Protein AF-A0A0W8DI77-F1 (afdb_monomer_lite)

Structure (mmCIF, N/CA/C/O backbone):
data_AF-A0A0W8DI77-F1
#
_entry.id   AF-A0A0W8DI77-F1
#
loop_
_atom_site.group_PDB
_atom_site.id
_atom_site.type_symbol
_atom_site.label_atom_id
_atom_site.label_alt_id
_atom_site.label_comp_id
_atom_site.label_asym_id
_atom_site.label_entity_id
_atom_site.label_seq_id
_atom_site.pdbx_PDB_ins_code
_atom_site.Cartn_x
_atom_site.Cartn_y
_atom_site.Cartn_z
_atom_site.occupancy
_atom_site.B_iso_or_equiv
_atom_site.auth_seq_id
_atom_site.auth_comp_id
_atom_site.auth_asym_id
_atom_site.auth_atom_id
_atom_site.pdbx_PDB_model_num
ATOM 1 N N . MET A 1 1 ? -0.803 5.283 -0.355 1.00 74.50 1 MET A N 1
ATOM 2 C CA . MET A 1 1 ? 0.176 6.142 0.362 1.00 74.50 1 MET A CA 1
ATOM 3 C C . MET A 1 1 ? 1.601 5.719 0.030 1.00 74.50 1 MET A C 1
ATOM 5 O O . MET A 1 1 ? 1.825 4.527 -0.161 1.00 74.50 1 MET A O 1
ATOM 9 N N . ALA A 1 2 ? 2.549 6.662 -0.019 1.00 82.75 2 ALA A N 1
ATOM 10 C CA . ALA A 1 2 ? 3.962 6.338 -0.220 1.00 82.75 2 ALA A CA 1
ATOM 11 C C . ALA A 1 2 ? 4.551 5.643 1.030 1.00 82.75 2 ALA A C 1
ATOM 13 O O . ALA A 1 2 ? 4.334 6.134 2.142 1.00 82.75 2 ALA A O 1
ATOM 14 N N . PRO A 1 3 ? 5.267 4.517 0.870 1.00 83.56 3 PRO A N 1
ATOM 15 C CA . PRO A 1 3 ? 6.035 3.879 1.941 1.00 83.56 3 PRO A CA 1
ATOM 16 C C . PRO A 1 3 ? 7.170 4.776 2.461 1.00 83.56 3 PRO A C 1
ATOM 18 O O . PRO A 1 3 ? 7.638 5.663 1.742 1.00 83.56 3 PRO A O 1
ATOM 21 N N . TYR A 1 4 ? 7.639 4.549 3.693 1.00 79.94 4 TYR A N 1
ATOM 22 C CA . TYR A 1 4 ? 8.765 5.315 4.236 1.00 79.94 4 TYR A CA 1
ATOM 23 C C . TYR A 1 4 ? 10.052 5.070 3.435 1.00 79.94 4 TYR A C 1
ATOM 25 O O . TYR A 1 4 ? 10.299 3.976 2.920 1.00 79.94 4 TYR A O 1
ATOM 33 N N . GLY A 1 5 ? 10.857 6.124 3.301 1.00 82.00 5 GLY A N 1
ATOM 34 C CA . GLY A 1 5 ? 12.127 6.078 2.577 1.00 82.00 5 GLY A CA 1
ATOM 35 C C . GLY A 1 5 ? 12.003 6.039 1.049 1.00 82.00 5 GLY A C 1
ATOM 36 O O . GLY A 1 5 ? 13.026 5.984 0.367 1.00 82.00 5 GLY A O 1
ATOM 37 N N . LEU A 1 6 ? 10.786 6.097 0.487 1.00 85.31 6 LEU A N 1
ATOM 38 C CA . LEU A 1 6 ? 10.569 6.186 -0.958 1.00 85.31 6 LEU A CA 1
ATOM 39 C C . LEU A 1 6 ? 10.217 7.591 -1.439 1.00 85.31 6 LEU A C 1
ATOM 41 O O . LEU A 1 6 ? 9.540 8.371 -0.772 1.00 85.31 6 LEU A O 1
ATOM 45 N N . ASN A 1 7 ? 10.634 7.879 -2.672 1.00 89.06 7 ASN A N 1
ATOM 46 C CA . ASN A 1 7 ? 10.165 9.042 -3.406 1.00 89.06 7 ASN A CA 1
ATOM 47 C C . ASN A 1 7 ? 8.679 8.850 -3.750 1.00 89.06 7 ASN A C 1
ATOM 49 O O . ASN A 1 7 ? 8.326 7.968 -4.532 1.00 89.06 7 ASN A O 1
ATOM 53 N N . SER A 1 8 ? 7.814 9.705 -3.200 1.00 90.12 8 SER A N 1
ATOM 54 C CA . SER A 1 8 ? 6.363 9.662 -3.423 1.00 90.12 8 SER A CA 1
ATOM 55 C C . SER A 1 8 ? 5.948 9.880 -4.880 1.00 90.12 8 SER A C 1
ATOM 57 O O . SER A 1 8 ? 4.816 9.573 -5.237 1.00 90.12 8 SER A O 1
ATOM 59 N N . SER A 1 9 ? 6.856 10.374 -5.727 1.00 92.94 9 SER A N 1
ATOM 60 C CA . SER A 1 9 ? 6.641 10.535 -7.166 1.00 92.94 9 SER A CA 1
ATOM 61 C C . SER A 1 9 ? 6.981 9.285 -7.979 1.00 92.94 9 SER A C 1
ATOM 63 O O . SER A 1 9 ? 6.874 9.348 -9.195 1.00 92.94 9 SER A O 1
ATOM 65 N N . LEU A 1 10 ? 7.425 8.180 -7.371 1.00 95.44 10 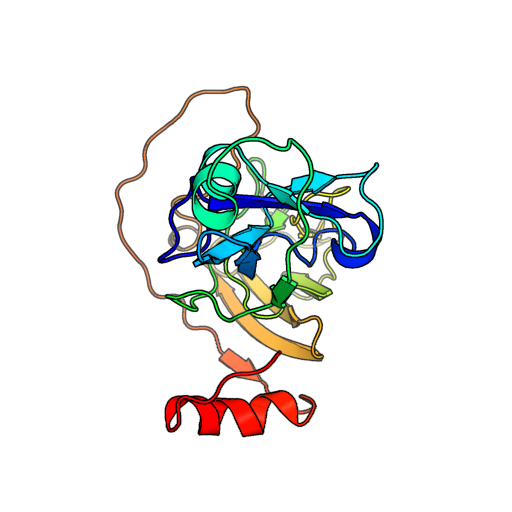LEU A N 1
ATOM 66 C CA . LEU A 1 10 ? 7.760 6.942 -8.084 1.00 95.44 10 LEU A CA 1
ATOM 67 C C . LEU A 1 10 ? 6.758 5.845 -7.727 1.00 95.44 10 LEU A C 1
ATOM 69 O O . LEU A 1 10 ? 6.933 5.126 -6.741 1.00 95.44 10 LEU A O 1
ATOM 73 N N . PHE A 1 11 ? 5.705 5.720 -8.530 1.00 96.25 11 PHE A N 1
ATOM 74 C CA . PHE A 1 11 ? 4.630 4.771 -8.265 1.00 96.25 11 PHE A CA 1
ATOM 75 C C . PHE A 1 11 ? 4.043 4.165 -9.535 1.00 96.25 11 PHE A C 1
ATOM 77 O O . PHE A 1 11 ? 4.201 4.700 -10.634 1.00 96.25 11 PHE A O 1
ATOM 84 N N . VAL A 1 12 ? 3.345 3.046 -9.351 1.00 97.38 12 VAL A N 1
ATOM 85 C CA . VAL A 1 12 ? 2.630 2.336 -10.413 1.00 97.38 12 VAL A CA 1
ATOM 86 C C . VAL A 1 12 ? 1.162 2.132 -10.063 1.00 97.38 12 VAL A C 1
ATOM 88 O O . VAL A 1 12 ? 0.817 2.003 -8.880 1.00 97.38 12 VAL A O 1
ATOM 91 N N . ALA A 1 13 ? 0.325 2.014 -11.091 1.00 97.00 13 ALA A N 1
ATOM 92 C CA . ALA A 1 13 ? -0.916 1.263 -11.004 1.00 97.00 13 ALA A CA 1
ATOM 93 C C . ALA A 1 13 ? -0.660 -0.196 -11.424 1.00 97.00 13 ALA A C 1
ATOM 95 O O . ALA A 1 13 ? 0.059 -0.467 -12.390 1.00 97.00 13 ALA A O 1
ATOM 96 N N . MET A 1 14 ? -1.201 -1.148 -10.668 1.00 96.38 14 MET A N 1
ATOM 97 C CA . MET A 1 14 ? -0.994 -2.585 -10.884 1.00 96.38 14 MET A CA 1
ATOM 98 C C . MET A 1 14 ? -2.251 -3.228 -11.462 1.00 96.38 14 MET A C 1
ATOM 100 O O . MET A 1 14 ? -3.356 -2.815 -11.127 1.00 96.38 14 MET A O 1
ATOM 104 N N . ASN A 1 15 ? -2.095 -4.246 -12.308 1.00 95.44 15 ASN A N 1
ATOM 105 C CA . ASN A 1 15 ? -3.231 -5.008 -12.830 1.00 95.44 15 ASN A CA 1
ATOM 106 C C . ASN A 1 15 ? -4.066 -5.667 -11.722 1.00 95.44 15 ASN A C 1
ATOM 108 O O . ASN A 1 15 ? -3.554 -5.991 -10.649 1.00 95.44 15 ASN A O 1
ATOM 112 N N . TYR A 1 16 ? -5.341 -5.912 -12.024 1.00 92.69 16 TYR A N 1
ATOM 113 C CA . TYR A 1 16 ? -6.329 -6.450 -11.087 1.00 92.69 16 TYR A CA 1
ATOM 114 C C . TYR A 1 16 ? -5.886 -7.740 -10.380 1.00 92.69 16 TYR A C 1
ATOM 116 O O . TYR A 1 16 ? -5.932 -7.807 -9.151 1.00 92.69 16 TYR A O 1
ATOM 124 N N . ASP A 1 17 ? -5.382 -8.724 -11.129 1.00 91.94 17 ASP A N 1
ATOM 125 C CA . ASP A 1 17 ? -5.006 -10.035 -10.584 1.00 91.94 17 ASP A CA 1
ATOM 126 C C . ASP A 1 17 ? -3.864 -9.937 -9.563 1.00 91.94 17 ASP A C 1
ATOM 128 O O . ASP A 1 17 ? -3.865 -10.624 -8.542 1.00 91.94 17 ASP A O 1
ATOM 132 N N . GLN A 1 18 ? -2.876 -9.074 -9.823 1.00 93.06 18 GLN A N 1
ATOM 133 C CA . GLN A 1 18 ? -1.708 -8.900 -8.954 1.00 93.06 18 GLN A CA 1
ATOM 134 C C . GLN A 1 18 ? -1.914 -7.813 -7.889 1.00 93.06 18 GLN A C 1
ATOM 136 O O . GLN A 1 18 ? -1.158 -7.757 -6.914 1.00 93.06 18 GLN A O 1
ATOM 141 N N . TYR A 1 19 ? -2.949 -6.980 -8.028 1.00 91.12 19 TYR A N 1
ATOM 142 C CA . TYR A 1 19 ? -3.351 -6.008 -7.014 1.00 91.12 19 TYR A CA 1
ATOM 143 C C . TYR A 1 19 ? -3.919 -6.688 -5.751 1.00 91.12 19 TYR A C 1
ATOM 145 O O . TYR A 1 19 ? -3.842 -6.107 -4.665 1.00 91.12 19 TYR A O 1
ATOM 153 N N . TYR A 1 20 ? -4.398 -7.936 -5.878 1.00 86.12 20 TYR A N 1
ATOM 154 C CA . TYR A 1 20 ? -4.871 -8.802 -4.787 1.00 86.12 20 TYR A CA 1
ATOM 155 C C . TYR A 1 20 ? -5.863 -8.099 -3.855 1.00 86.12 20 TYR A C 1
ATOM 157 O O . TYR A 1 20 ? -5.609 -7.990 -2.659 1.00 86.12 20 TYR A O 1
ATOM 165 N N . GLU A 1 21 ? -6.965 -7.576 -4.401 1.00 82.19 21 GLU A N 1
ATOM 166 C CA . GLU A 1 21 ? -8.001 -6.894 -3.604 1.00 82.19 21 GLU A CA 1
ATOM 167 C C . GLU A 1 21 ? -7.414 -5.809 -2.680 1.00 82.19 21 GLU A C 1
ATOM 169 O O . GLU A 1 21 ? -7.739 -5.740 -1.500 1.00 82.19 21 GLU A O 1
ATOM 174 N N . SER A 1 22 ? -6.507 -4.976 -3.212 1.00 84.94 22 SER A N 1
ATOM 175 C CA . SER A 1 22 ? -5.747 -3.925 -2.505 1.00 84.94 22 SER A CA 1
ATOM 176 C C . SER A 1 22 ? -4.611 -4.390 -1.599 1.00 84.94 22 SER A C 1
ATOM 178 O O . SER A 1 22 ? -3.844 -3.563 -1.103 1.00 84.94 22 SER A O 1
ATOM 180 N N . SER A 1 23 ? -4.416 -5.693 -1.417 1.00 87.38 23 SER A N 1
ATOM 181 C CA . SER A 1 23 ? -3.329 -6.213 -0.589 1.00 87.38 23 SER A CA 1
ATOM 182 C C . SER A 1 23 ? -1.941 -5.815 -1.107 1.00 87.38 23 SER A C 1
ATOM 184 O O . SER A 1 23 ? -0.976 -5.731 -0.339 1.00 87.38 23 SER A O 1
ATOM 186 N N . SER A 1 24 ? -1.828 -5.524 -2.407 1.00 90.56 24 SER A N 1
ATOM 187 C CA . SER A 1 24 ? -0.591 -5.016 -2.994 1.00 90.56 24 SER A CA 1
ATOM 188 C C . SER A 1 24 ? -0.364 -3.518 -2.798 1.00 90.56 24 SER A C 1
ATOM 190 O O . SER A 1 24 ? 0.762 -3.064 -3.008 1.00 90.56 24 SER A O 1
ATOM 192 N N . CYS A 1 25 ? -1.372 -2.743 -2.383 1.00 89.75 25 CYS A N 1
ATOM 193 C CA . CYS A 1 25 ? -1.216 -1.306 -2.179 1.00 89.75 25 CYS A CA 1
ATOM 194 C C . CYS A 1 25 ? -0.107 -1.000 -1.170 1.00 89.75 25 CYS A C 1
ATOM 196 O O . CYS A 1 25 ? 0.041 -1.660 -0.144 1.00 89.75 25 CYS A O 1
ATOM 198 N N . SER A 1 26 ? 0.677 0.036 -1.466 1.00 89.12 26 SER A N 1
ATOM 199 C CA . SER A 1 26 ? 1.824 0.465 -0.663 1.00 89.12 26 SER A CA 1
ATOM 200 C C . SER A 1 26 ? 2.934 -0.584 -0.499 1.00 89.12 26 SER A C 1
ATOM 202 O O . SER A 1 26 ? 3.853 -0.355 0.285 1.00 89.12 26 SER A O 1
ATOM 204 N N . ARG A 1 27 ? 2.920 -1.691 -1.253 1.00 89.94 27 ARG A N 1
ATOM 205 C CA . ARG A 1 27 ? 4.083 -2.582 -1.351 1.00 89.94 27 ARG A CA 1
ATOM 206 C C . ARG A 1 27 ? 5.102 -2.015 -2.326 1.00 89.94 27 ARG A C 1
ATOM 208 O O . ARG A 1 27 ? 4.740 -1.422 -3.346 1.00 89.94 27 ARG A O 1
ATOM 215 N N . CYS A 1 28 ? 6.374 -2.239 -2.020 1.00 91.38 28 CYS A N 1
ATOM 216 C CA . CYS A 1 28 ? 7.475 -1.789 -2.854 1.00 91.38 28 CYS A CA 1
ATOM 217 C C . CYS A 1 28 ? 7.813 -2.802 -3.953 1.00 91.38 28 CYS A C 1
ATOM 219 O O . CYS A 1 28 ? 7.738 -4.019 -3.768 1.00 91.38 28 CYS A O 1
ATOM 221 N N . LEU A 1 29 ? 8.206 -2.274 -5.107 1.00 94.50 29 LEU A N 1
ATOM 222 C CA . LEU A 1 29 ? 8.632 -3.011 -6.289 1.00 94.50 29 LEU A CA 1
ATOM 223 C C . LEU A 1 29 ? 10.049 -2.585 -6.652 1.00 94.50 29 LEU A C 1
ATOM 225 O O . LEU A 1 29 ? 10.346 -1.393 -6.658 1.00 94.50 29 LEU A O 1
ATOM 229 N N . SER A 1 30 ? 10.905 -3.545 -6.986 1.00 95.38 30 SER A N 1
ATOM 230 C CA . SER A 1 30 ? 12.118 -3.277 -7.754 1.00 95.38 30 SER A CA 1
ATOM 231 C C . SER A 1 30 ? 11.748 -3.430 -9.220 1.00 95.38 30 SER A C 1
ATOM 233 O O . SER A 1 30 ? 11.277 -4.498 -9.607 1.00 95.38 30 SER A O 1
ATOM 235 N N . ILE A 1 31 ? 11.900 -2.366 -10.004 1.00 97.88 31 ILE A N 1
ATOM 236 C CA . ILE A 1 31 ? 11.520 -2.330 -11.419 1.00 97.88 31 ILE A CA 1
ATOM 237 C C . ILE A 1 31 ? 12.764 -2.016 -12.236 1.00 97.88 31 ILE A C 1
ATOM 239 O O . ILE A 1 31 ? 13.434 -1.011 -11.988 1.00 97.88 31 ILE A O 1
ATOM 243 N N . THR A 1 32 ? 13.048 -2.862 -13.218 1.00 97.56 32 THR A N 1
ATOM 244 C CA . THR A 1 32 ? 14.173 -2.740 -14.138 1.00 97.56 32 THR A CA 1
ATOM 245 C C . THR A 1 32 ? 13.658 -2.552 -15.559 1.00 97.56 32 THR A C 1
ATOM 247 O O . THR A 1 32 ? 12.884 -3.364 -16.064 1.00 97.56 32 THR A O 1
ATOM 250 N N . GLY A 1 33 ? 14.135 -1.497 -16.207 1.00 95.19 33 GLY A N 1
ATOM 251 C CA . GLY A 1 33 ? 13.950 -1.222 -17.627 1.00 95.19 33 GLY A CA 1
ATOM 252 C C . GLY A 1 33 ? 15.272 -0.803 -18.260 1.00 95.19 33 GLY A C 1
ATOM 253 O O . GLY A 1 33 ? 16.336 -0.927 -17.648 1.00 95.19 33 GLY A O 1
ATOM 254 N N . GLU A 1 34 ? 15.208 -0.299 -19.487 1.00 93.88 34 GLU A N 1
ATOM 255 C CA . GLU A 1 34 ? 16.390 0.023 -20.294 1.00 93.88 34 GLU A CA 1
ATOM 256 C C . GLU A 1 34 ? 17.323 1.059 -19.641 1.00 93.88 34 GLU A C 1
ATOM 258 O O . GLU A 1 34 ? 18.545 0.923 -19.708 1.00 93.88 34 GLU A O 1
ATOM 263 N N . SER A 1 35 ? 16.764 2.061 -18.956 1.00 94.81 35 SER A N 1
ATOM 264 C CA . SER A 1 35 ? 17.542 3.133 -18.316 1.00 94.81 35 SER A CA 1
ATOM 265 C C . SER A 1 35 ? 18.059 2.780 -16.919 1.00 94.81 35 SER A C 1
ATOM 267 O O . SER A 1 35 ? 18.881 3.512 -16.364 1.00 94.81 35 SER A O 1
ATOM 269 N N . GLY A 1 36 ? 17.622 1.659 -16.337 1.00 93.56 36 GLY A N 1
ATOM 270 C CA . GLY A 1 36 ? 18.129 1.193 -15.052 1.00 93.56 36 GLY A CA 1
ATOM 271 C C . GLY A 1 36 ? 17.092 0.515 -14.168 1.00 93.56 36 GLY A C 1
ATOM 272 O O . GLY A 1 36 ? 16.027 0.091 -14.607 1.00 93.56 36 GLY A O 1
ATOM 273 N N . THR A 1 37 ? 17.446 0.381 -12.889 1.00 96.38 37 THR A N 1
ATOM 274 C CA . THR A 1 37 ? 16.604 -0.233 -11.854 1.00 96.38 37 THR A CA 1
ATOM 275 C C . THR A 1 37 ? 16.270 0.785 -10.780 1.00 96.38 37 THR A C 1
ATOM 277 O O . THR A 1 37 ? 17.172 1.447 -10.264 1.00 96.38 37 THR A O 1
ATOM 280 N N . VAL A 1 38 ? 14.996 0.883 -10.410 1.00 96.31 38 VAL A N 1
ATOM 281 C CA . VAL A 1 38 ? 14.539 1.774 -9.343 1.00 96.31 38 VAL A CA 1
ATOM 282 C C . VAL A 1 38 ? 13.539 1.071 -8.436 1.00 96.31 38 VAL A C 1
ATOM 284 O O . VAL A 1 38 ? 12.830 0.155 -8.854 1.00 96.31 38 VAL A O 1
ATOM 287 N N . THR A 1 39 ? 13.472 1.512 -7.183 1.00 94.94 39 THR A N 1
ATOM 288 C CA . THR A 1 39 ? 12.413 1.095 -6.266 1.00 94.94 39 THR A CA 1
ATOM 289 C C . THR A 1 39 ? 11.238 2.062 -6.362 1.00 94.94 39 THR A C 1
ATOM 291 O O . THR A 1 39 ? 11.413 3.273 -6.234 1.00 94.94 39 THR A O 1
ATOM 294 N N . ALA A 1 40 ? 10.047 1.515 -6.578 1.00 96.00 40 ALA A N 1
ATOM 295 C CA . ALA A 1 40 ? 8.775 2.229 -6.623 1.00 96.00 40 ALA A CA 1
ATOM 296 C C . ALA A 1 40 ? 7.759 1.533 -5.708 1.00 96.00 40 ALA A C 1
ATOM 298 O O . ALA A 1 40 ? 8.087 0.539 -5.057 1.00 96.00 40 ALA A O 1
ATOM 299 N N . PHE A 1 41 ? 6.524 2.025 -5.654 1.00 94.50 41 PHE A N 1
ATOM 300 C CA . PHE A 1 41 ? 5.449 1.379 -4.900 1.00 94.50 41 PHE A CA 1
ATOM 301 C C . PHE A 1 41 ? 4.138 1.316 -5.683 1.00 94.50 41 PHE A C 1
ATOM 303 O O . PHE A 1 41 ? 3.899 2.105 -6.597 1.00 94.50 41 PHE A O 1
ATOM 310 N N . VAL A 1 42 ? 3.274 0.377 -5.302 1.00 94.44 42 VAL A N 1
ATOM 311 C CA . VAL A 1 42 ? 1.918 0.268 -5.852 1.00 94.44 42 VAL A CA 1
ATOM 312 C C . VAL A 1 42 ? 1.032 1.327 -5.205 1.00 94.44 42 VAL A C 1
ATOM 314 O O . VAL A 1 42 ? 0.806 1.300 -3.990 1.00 94.44 42 VAL A O 1
ATOM 317 N N . ALA A 1 43 ? 0.534 2.266 -6.001 1.00 92.62 43 ALA A N 1
ATOM 318 C CA . ALA A 1 43 ? -0.351 3.326 -5.529 1.00 92.62 43 ALA A CA 1
ATOM 319 C C . ALA A 1 43 ? -1.807 3.115 -5.946 1.00 92.62 43 ALA A C 1
ATOM 321 O O . ALA A 1 43 ? -2.685 3.594 -5.234 1.00 92.62 43 ALA A O 1
ATOM 322 N N . ASP A 1 44 ? -2.041 2.413 -7.055 1.00 93.25 44 ASP A N 1
ATOM 323 C CA . ASP A 1 44 ? -3.355 2.349 -7.691 1.00 93.25 44 ASP A CA 1
ATOM 324 C C . ASP A 1 44 ? -3.595 1.010 -8.414 1.00 93.25 44 ASP A C 1
ATOM 326 O O . ASP A 1 44 ? -2.702 0.157 -8.512 1.00 93.25 44 ASP A O 1
ATOM 330 N N . LEU A 1 45 ? -4.814 0.840 -8.912 1.00 94.44 45 LEU A N 1
ATOM 331 C CA . LEU A 1 45 ? -5.302 -0.298 -9.674 1.00 94.44 45 LEU A CA 1
ATOM 332 C C . LEU A 1 45 ? -5.520 0.100 -11.140 1.00 94.44 45 LEU A C 1
ATOM 334 O O . LEU A 1 45 ? -6.273 1.018 -11.442 1.00 94.44 45 LEU A O 1
ATOM 338 N N . CYS A 1 46 ? -4.908 -0.646 -12.054 1.00 96.00 46 CYS A N 1
ATOM 339 C CA . CYS A 1 46 ? -5.138 -0.557 -13.493 1.00 96.00 46 CYS A CA 1
ATOM 340 C C . CYS A 1 46 ? -6.023 -1.732 -13.935 1.00 96.00 46 CYS A C 1
ATOM 342 O O . CYS A 1 46 ? -5.555 -2.868 -14.020 1.00 96.00 46 CYS A O 1
ATOM 344 N N . TYR A 1 47 ? -7.308 -1.491 -14.198 1.00 93.62 47 TYR A N 1
ATOM 345 C CA . TYR A 1 47 ? -8.262 -2.561 -14.530 1.00 93.62 47 TYR A CA 1
ATOM 346 C C . TYR A 1 47 ? -8.007 -3.189 -15.905 1.00 93.62 47 TYR A C 1
ATOM 348 O O . TYR A 1 47 ? -8.265 -4.371 -16.114 1.00 93.62 47 TYR A O 1
ATOM 356 N N . GLU A 1 48 ? -7.516 -2.395 -16.847 1.00 94.69 48 GLU A N 1
ATOM 357 C CA . GLU A 1 48 ? -7.258 -2.772 -18.233 1.00 94.69 48 GLU A CA 1
ATOM 358 C C . GLU A 1 48 ? -5.868 -3.385 -18.452 1.00 94.69 48 GLU A C 1
ATOM 360 O O . GLU A 1 48 ? -5.597 -3.937 -19.522 1.00 94.69 48 GLU A O 1
ATOM 365 N N . CYS A 1 49 ? -4.979 -3.296 -17.459 1.00 96.06 49 CYS A N 1
ATOM 366 C CA . CYS A 1 49 ? -3.637 -3.852 -17.547 1.00 96.06 49 CYS A CA 1
ATOM 367 C C . CYS A 1 49 ? -3.683 -5.384 -17.515 1.00 96.06 49 CYS A C 1
ATOM 369 O O . CYS A 1 49 ? -4.277 -5.989 -16.625 1.00 96.06 49 CYS A O 1
ATOM 371 N N . GLY A 1 50 ? -2.994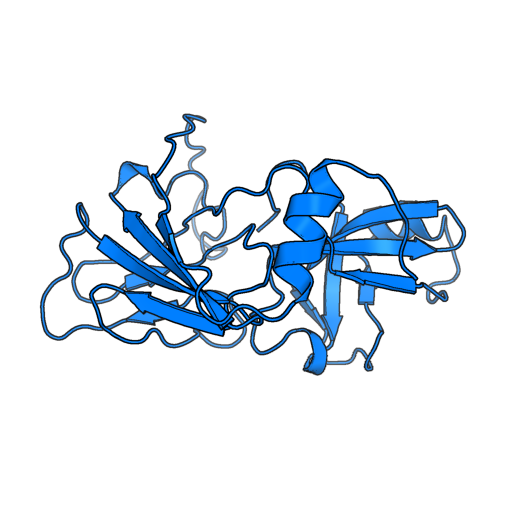 -6.021 -18.464 1.00 96.38 50 GLY A N 1
ATOM 372 C CA . GLY A 1 50 ? -2.770 -7.465 -18.441 1.00 96.38 50 GLY A CA 1
ATOM 373 C C . GLY A 1 50 ? -1.839 -7.901 -17.304 1.00 96.38 50 GLY A C 1
ATOM 374 O O . GLY A 1 50 ? -1.098 -7.094 -16.738 1.00 96.38 50 GLY A O 1
ATOM 375 N N . TYR A 1 51 ? -1.848 -9.197 -16.993 1.00 96.06 51 TYR A N 1
ATOM 376 C CA . TYR A 1 51 ? -0.944 -9.787 -16.005 1.00 96.06 51 TYR A CA 1
ATOM 377 C C . TYR A 1 51 ? 0.523 -9.463 -16.328 1.00 96.06 51 TYR A C 1
ATOM 379 O O . TYR A 1 51 ? 0.967 -9.640 -17.462 1.00 96.06 51 TYR A O 1
ATOM 387 N N . GLY A 1 52 ? 1.281 -9.005 -15.331 1.00 95.56 52 GLY A N 1
ATOM 388 C CA . GLY A 1 52 ? 2.674 -8.576 -15.479 1.00 95.56 52 GLY A CA 1
ATOM 389 C C . GLY A 1 52 ? 2.852 -7.125 -15.937 1.00 95.56 52 GLY A C 1
ATOM 390 O O . GLY A 1 52 ? 3.932 -6.571 -15.729 1.00 95.56 52 GLY A O 1
ATOM 391 N N . ASN A 1 53 ? 1.813 -6.477 -16.475 1.00 96.62 53 ASN A N 1
ATOM 392 C CA . ASN A 1 53 ? 1.884 -5.074 -16.874 1.00 96.62 53 ASN A CA 1
ATOM 393 C C . ASN A 1 53 ? 1.700 -4.158 -15.658 1.00 96.62 53 ASN A C 1
ATOM 395 O O . ASN A 1 53 ? 0.855 -4.409 -14.789 1.00 96.62 53 ASN A O 1
ATOM 399 N N . LEU A 1 54 ? 2.481 -3.079 -15.638 1.00 97.56 54 LEU A N 1
ATOM 400 C CA . LEU A 1 54 ? 2.390 -1.977 -14.688 1.00 97.56 54 LEU A CA 1
ATOM 401 C C . LEU A 1 54 ? 2.158 -0.689 -15.478 1.00 97.56 54 LEU A C 1
ATOM 403 O O . LEU A 1 54 ? 2.837 -0.465 -16.480 1.00 97.56 54 LEU A O 1
ATOM 407 N N . ASP A 1 55 ? 1.244 0.158 -15.014 1.00 97.31 55 ASP A N 1
ATOM 408 C CA . ASP A 1 55 ? 1.126 1.525 -15.521 1.00 97.31 55 ASP A CA 1
ATOM 409 C C . ASP A 1 55 ? 2.003 2.439 -14.661 1.00 97.31 55 ASP A C 1
ATOM 411 O O . ASP A 1 55 ? 1.753 2.643 -13.470 1.00 97.31 55 ASP A O 1
ATOM 415 N N . LEU A 1 56 ? 3.110 2.903 -15.235 1.00 96.69 56 LEU A N 1
ATOM 416 C CA . LEU A 1 56 ? 4.113 3.696 -14.534 1.00 96.69 56 LEU A CA 1
ATOM 417 C C . LEU A 1 56 ? 3.707 5.161 -14.611 1.00 96.69 56 LEU A C 1
ATOM 419 O O . LEU A 1 56 ? 3.492 5.700 -15.697 1.00 96.69 56 LEU A O 1
ATOM 423 N N . ASN A 1 57 ? 3.721 5.857 -13.476 1.00 95.88 57 ASN A N 1
ATOM 424 C CA . ASN A 1 57 ? 3.561 7.301 -13.522 1.00 95.88 57 ASN A CA 1
ATOM 425 C C . ASN A 1 57 ? 4.719 7.949 -14.315 1.00 95.88 57 ASN A C 1
ATOM 427 O O . ASN A 1 57 ? 5.813 7.393 -14.433 1.00 95.88 57 ASN A O 1
ATOM 431 N N . THR A 1 58 ? 4.511 9.160 -14.838 1.00 94.69 58 THR A N 1
ATOM 432 C CA . THR A 1 58 ? 5.464 9.801 -15.763 1.00 94.69 58 THR A CA 1
ATOM 433 C C . THR A 1 58 ? 6.893 9.890 -15.217 1.00 94.69 58 THR A C 1
ATOM 435 O O . THR A 1 58 ? 7.846 9.635 -15.949 1.00 94.69 58 THR A O 1
ATOM 438 N N . ALA A 1 59 ? 7.073 10.217 -13.934 1.00 95.19 59 ALA A N 1
ATOM 439 C CA . ALA A 1 59 ? 8.407 10.319 -13.344 1.00 95.19 59 ALA A CA 1
ATOM 440 C C . ALA A 1 59 ? 9.124 8.957 -13.294 1.00 95.19 59 ALA A C 1
ATOM 442 O O . ALA A 1 59 ? 10.307 8.867 -13.636 1.00 95.19 59 ALA A O 1
ATOM 443 N N . LEU A 1 60 ? 8.408 7.892 -12.922 1.00 96.19 60 LEU A N 1
ATOM 444 C CA . LEU A 1 60 ? 8.938 6.533 -12.928 1.00 96.19 60 LEU A CA 1
ATOM 445 C C . LEU A 1 60 ? 9.247 6.050 -14.348 1.00 96.19 60 LEU A C 1
ATOM 447 O O . LEU A 1 60 ? 10.318 5.488 -14.568 1.00 96.19 60 LEU A O 1
ATOM 451 N N . TRP A 1 61 ? 8.369 6.342 -15.311 1.00 95.81 61 TRP A N 1
ATOM 452 C CA . TRP A 1 61 ? 8.586 6.033 -16.724 1.00 95.81 61 TRP A CA 1
ATOM 453 C C . TRP A 1 61 ? 9.917 6.597 -17.233 1.00 95.81 61 TRP A C 1
ATOM 455 O O . TRP A 1 61 ? 10.768 5.854 -17.716 1.00 95.81 61 TRP A O 1
ATOM 465 N N . TYR A 1 62 ? 10.150 7.901 -17.061 1.00 94.62 62 TYR A N 1
ATOM 466 C CA . TYR A 1 62 ? 11.409 8.522 -17.486 1.00 94.62 62 TYR A CA 1
ATOM 467 C C . TYR A 1 62 ? 12.627 7.981 -16.735 1.00 94.62 62 TYR A C 1
ATOM 469 O O . TYR A 1 62 ? 13.707 7.915 -17.309 1.00 94.62 62 TYR A O 1
ATOM 477 N N . THR A 1 63 ? 12.464 7.578 -15.476 1.00 94.50 63 THR A N 1
ATOM 478 C CA . THR A 1 63 ? 13.567 7.024 -14.681 1.00 94.50 63 THR A CA 1
ATOM 479 C C . THR A 1 63 ? 13.978 5.628 -15.157 1.00 94.50 63 THR A C 1
ATOM 481 O O . THR A 1 63 ? 15.164 5.307 -15.172 1.00 94.50 63 THR A O 1
ATOM 484 N N . VAL A 1 64 ? 13.009 4.789 -15.529 1.00 94.88 64 VAL A N 1
ATOM 485 C CA . VAL A 1 64 ? 13.230 3.363 -15.824 1.00 94.88 64 VAL A CA 1
ATOM 486 C C . VAL A 1 64 ? 13.381 3.093 -17.320 1.00 94.88 64 VAL A C 1
ATOM 488 O O . VAL A 1 64 ? 14.153 2.218 -17.709 1.00 94.88 64 VAL A O 1
ATOM 491 N N . VAL A 1 65 ? 12.685 3.853 -18.165 1.00 93.94 65 VAL A N 1
ATOM 492 C CA . VAL A 1 65 ? 12.685 3.677 -19.624 1.00 93.94 65 VAL A CA 1
ATOM 493 C C . VAL A 1 65 ? 13.515 4.752 -20.321 1.00 93.94 65 VAL A C 1
ATOM 495 O O . VAL A 1 65 ? 14.288 4.424 -21.211 1.00 93.94 65 VAL A O 1
ATOM 498 N N . GLY A 1 66 ? 13.441 6.013 -19.882 1.00 89.50 66 GLY A N 1
ATOM 499 C CA . GLY A 1 66 ? 14.275 7.099 -20.425 1.00 89.50 66 GLY A CA 1
ATOM 500 C C . GLY A 1 66 ? 13.644 7.935 -21.542 1.00 89.50 66 GLY A C 1
ATOM 501 O O . GLY A 1 66 ? 14.280 8.869 -22.026 1.00 89.50 66 GLY A O 1
ATOM 502 N N . GLY A 1 67 ? 12.396 7.664 -21.939 1.00 84.94 67 GLY A N 1
ATOM 503 C CA . GLY A 1 67 ? 11.697 8.438 -22.970 1.00 84.94 67 GLY A CA 1
ATOM 504 C C . GLY A 1 67 ? 10.633 7.633 -23.710 1.00 84.94 67 GLY A C 1
ATOM 505 O O . GLY A 1 67 ? 10.115 6.662 -23.172 1.00 84.94 67 GLY A O 1
ATOM 506 N N . ASP A 1 68 ? 10.300 8.059 -24.929 1.00 82.69 68 ASP A N 1
ATOM 507 C CA . ASP A 1 68 ? 9.458 7.289 -25.861 1.00 82.69 68 ASP A CA 1
ATOM 508 C C . ASP A 1 68 ? 10.190 5.983 -26.254 1.00 82.69 68 ASP A C 1
ATOM 510 O O . ASP A 1 68 ? 11.412 6.047 -26.438 1.00 82.69 68 ASP A O 1
ATOM 514 N N . PRO A 1 69 ? 9.535 4.802 -26.343 1.00 81.00 69 PRO A N 1
ATOM 515 C CA . PRO A 1 69 ? 8.114 4.513 -26.628 1.00 81.00 69 PRO A CA 1
ATOM 516 C C . PRO A 1 69 ? 7.129 4.781 -25.482 1.00 81.00 69 PRO A C 1
ATOM 518 O O . PRO A 1 69 ? 7.520 5.148 -24.389 1.00 81.00 69 PRO A O 1
ATOM 521 N N . ARG A 1 70 ? 5.821 4.600 -25.713 1.00 83.31 70 ARG A N 1
ATOM 522 C CA . ARG A 1 70 ? 4.786 4.625 -24.650 1.00 83.31 70 ARG A CA 1
ATOM 523 C C . ARG A 1 70 ? 4.557 3.268 -23.972 1.00 83.31 70 ARG A C 1
ATOM 525 O O . ARG A 1 70 ? 3.813 3.188 -23.004 1.00 83.31 70 ARG A O 1
ATOM 532 N N . ILE A 1 71 ? 5.145 2.205 -24.520 1.00 92.50 71 ILE A N 1
ATOM 533 C CA . ILE A 1 71 ? 5.105 0.829 -24.011 1.00 92.50 71 ILE A CA 1
ATOM 534 C C . ILE A 1 71 ? 6.517 0.273 -24.158 1.00 92.50 71 ILE A C 1
ATOM 536 O O . ILE A 1 71 ? 7.111 0.397 -25.227 1.00 92.50 71 ILE A O 1
ATOM 540 N N . SER A 1 72 ? 7.049 -0.319 -23.096 1.00 94.69 72 SER A N 1
ATOM 541 C CA . SER A 1 72 ? 8.401 -0.863 -23.055 1.00 94.69 72 SER A CA 1
ATOM 542 C C . SER A 1 72 ? 8.413 -2.115 -22.193 1.00 94.69 72 SER A C 1
ATOM 544 O O . SER A 1 72 ? 7.603 -2.251 -21.273 1.00 94.69 72 SER A O 1
ATOM 546 N N . GLU A 1 73 ? 9.313 -3.035 -22.516 1.00 95.12 73 GLU A N 1
ATOM 547 C CA . GLU A 1 73 ? 9.521 -4.229 -21.712 1.00 95.12 73 GLU A CA 1
ATOM 548 C C . GLU A 1 73 ? 10.221 -3.849 -20.404 1.00 95.12 73 GLU A C 1
ATOM 550 O O . GLU A 1 73 ? 11.206 -3.107 -20.385 1.00 95.12 73 GLU A O 1
ATOM 555 N N . ILE A 1 74 ? 9.695 -4.369 -19.300 1.00 95.88 74 ILE A N 1
ATOM 556 C CA . ILE A 1 74 ? 10.262 -4.214 -17.965 1.00 95.88 74 ILE A CA 1
ATOM 557 C C . ILE A 1 74 ? 10.297 -5.574 -17.279 1.00 95.88 74 ILE A C 1
ATOM 559 O O . ILE A 1 74 ? 9.498 -6.463 -17.573 1.00 95.88 74 ILE A O 1
ATOM 563 N N . SER A 1 75 ? 11.186 -5.709 -16.306 1.00 97.31 75 SER A N 1
ATOM 564 C CA . SER A 1 75 ? 11.136 -6.783 -15.315 1.00 97.31 75 SER A CA 1
ATOM 565 C C . SER A 1 75 ? 10.910 -6.172 -13.943 1.00 97.31 75 SER A C 1
ATOM 567 O O . SER A 1 75 ? 11.350 -5.054 -13.666 1.00 97.31 75 SER A O 1
ATOM 569 N N . TRP A 1 76 ? 10.175 -6.870 -13.086 1.00 97.44 76 TRP A N 1
ATOM 570 C CA . TRP A 1 76 ? 9.928 -6.389 -11.739 1.00 97.44 76 TRP A CA 1
ATOM 571 C C . TRP A 1 76 ? 9.632 -7.525 -10.775 1.00 97.44 76 TRP A C 1
ATOM 573 O O . TRP A 1 76 ? 9.160 -8.598 -11.150 1.00 97.44 76 TRP A O 1
ATOM 583 N N . HIS A 1 77 ? 9.875 -7.252 -9.500 1.00 93.56 77 HIS A N 1
ATOM 584 C CA . HIS A 1 77 ? 9.477 -8.120 -8.405 1.00 93.56 77 HIS A CA 1
ATOM 585 C C . HIS A 1 77 ? 9.162 -7.285 -7.162 1.00 93.56 77 HIS A C 1
ATOM 587 O O . HIS A 1 77 ? 9.676 -6.177 -6.983 1.00 93.56 77 HIS A O 1
ATOM 593 N N . PHE A 1 78 ? 8.326 -7.821 -6.270 1.00 90.19 78 PHE A N 1
ATOM 594 C CA . PHE A 1 78 ? 8.149 -7.217 -4.951 1.00 90.19 78 PHE A CA 1
ATOM 595 C C . PHE A 1 78 ? 9.477 -7.224 -4.185 1.00 90.19 78 PHE A C 1
ATOM 597 O O . PHE A 1 78 ? 10.235 -8.198 -4.225 1.00 90.19 78 PHE A O 1
ATOM 604 N N . THR A 1 79 ? 9.746 -6.134 -3.475 1.00 87.06 79 THR A N 1
ATOM 605 C CA . THR A 1 79 ? 10.948 -5.946 -2.660 1.00 87.06 79 THR A CA 1
ATOM 606 C C . THR A 1 79 ? 10.580 -5.276 -1.333 1.00 87.06 79 THR A C 1
ATOM 608 O O . THR A 1 79 ? 9.614 -4.515 -1.289 1.00 87.06 79 THR A O 1
ATOM 611 N N . PRO A 1 80 ? 11.346 -5.515 -0.257 1.00 83.25 80 PRO A N 1
ATOM 612 C CA . PRO A 1 80 ? 11.400 -4.649 0.918 1.00 83.25 80 PRO A CA 1
ATOM 613 C C . PRO A 1 80 ? 11.400 -3.154 0.593 1.00 83.25 80 PRO A C 1
ATOM 615 O O . PRO A 1 80 ? 12.136 -2.713 -0.295 1.00 83.25 80 PRO A O 1
ATOM 618 N N . CYS A 1 81 ? 10.624 -2.374 1.344 1.00 84.44 81 CYS A N 1
ATOM 619 C CA . CYS A 1 81 ? 10.727 -0.917 1.331 1.00 84.44 81 CYS A CA 1
ATOM 620 C C . CYS A 1 81 ? 11.982 -0.463 2.114 1.00 84.44 81 CYS A C 1
ATOM 622 O O . CYS A 1 81 ? 12.395 -1.173 3.032 1.00 84.44 81 CYS A O 1
ATOM 624 N N . PRO A 1 82 ? 12.618 0.683 1.785 1.00 80.06 82 PRO A N 1
ATOM 625 C CA . PRO A 1 82 ? 13.883 1.103 2.407 1.00 80.06 82 PRO A CA 1
ATOM 626 C C . PRO A 1 82 ? 13.833 1.246 3.937 1.00 80.06 82 PRO A C 1
ATOM 628 O O . PRO A 1 82 ? 14.794 0.870 4.605 1.00 80.06 82 PRO A O 1
ATOM 631 N N . ASP A 1 83 ? 12.699 1.702 4.477 1.00 76.44 83 ASP A N 1
ATOM 632 C CA . ASP A 1 83 ? 12.457 1.854 5.913 1.00 76.44 83 ASP A CA 1
ATOM 633 C C . ASP A 1 83 ? 11.249 1.000 6.327 1.00 76.44 83 ASP A C 1
ATOM 635 O O . ASP A 1 83 ? 10.139 1.510 6.468 1.00 76.44 83 ASP A O 1
ATOM 639 N N . GLU A 1 84 ? 11.436 -0.318 6.466 1.00 68.56 84 GLU A N 1
ATOM 640 C CA . GLU A 1 84 ? 10.368 -1.268 6.824 1.00 68.56 84 GLU A CA 1
ATOM 641 C C . GLU A 1 84 ? 9.812 -1.014 8.236 1.00 68.56 84 GLU A C 1
ATOM 643 O O . GLU A 1 84 ? 10.243 -1.613 9.224 1.00 68.56 84 GLU A O 1
ATOM 648 N N . GLN A 1 85 ? 8.830 -0.125 8.322 1.00 71.38 85 GLN A N 1
ATOM 649 C CA . GLN A 1 85 ? 8.076 0.168 9.529 1.00 71.38 85 GLN A CA 1
ATOM 650 C C . GLN A 1 85 ? 6.604 0.310 9.167 1.00 71.38 85 GLN A C 1
ATOM 652 O O . GLN A 1 85 ? 6.232 1.206 8.406 1.00 71.38 85 GLN A O 1
ATOM 657 N N . GLU A 1 86 ? 5.774 -0.570 9.720 1.00 75.00 86 GLU A N 1
ATOM 658 C CA . GLU A 1 86 ? 4.325 -0.480 9.572 1.00 75.00 86 GLU A CA 1
ATOM 659 C C . GLU A 1 86 ? 3.865 0.909 10.011 1.00 75.00 86 GLU A C 1
ATOM 661 O O . GLU A 1 86 ? 4.181 1.381 11.107 1.00 75.00 86 GLU A O 1
ATOM 666 N N . LYS A 1 87 ? 3.147 1.577 9.115 1.00 78.19 87 LYS A N 1
ATOM 667 C CA . LYS A 1 87 ? 2.436 2.804 9.432 1.00 78.19 87 LYS A CA 1
ATOM 668 C C . LYS A 1 87 ? 0.982 2.438 9.666 1.00 78.19 87 LYS A C 1
ATOM 670 O O . LYS A 1 87 ? 0.467 1.547 9.003 1.00 78.19 87 LYS A O 1
ATOM 675 N N . PHE A 1 88 ? 0.316 3.136 10.571 1.00 85.19 88 PHE A N 1
ATOM 676 C CA . PHE A 1 88 ? -1.093 2.913 10.862 1.00 85.19 88 PHE A CA 1
ATOM 677 C C . PHE A 1 88 ? -1.872 4.165 10.503 1.00 85.19 88 PHE A C 1
ATOM 679 O O . PHE A 1 88 ? -1.554 5.254 10.971 1.00 85.19 88 PHE A O 1
ATOM 686 N N . CYS A 1 89 ? -2.872 4.009 9.643 1.00 86.81 89 CYS A N 1
ATOM 687 C CA . CYS A 1 89 ? -3.676 5.115 9.163 1.00 86.81 89 CYS A CA 1
ATOM 688 C C . CYS A 1 89 ? -5.149 4.805 9.244 1.00 86.81 89 CYS A C 1
ATOM 690 O O . CYS A 1 89 ? -5.653 3.981 8.487 1.00 86.81 89 CYS A O 1
ATOM 692 N N . TRP A 1 90 ? -5.848 5.470 10.155 1.00 88.69 90 TRP A N 1
ATOM 693 C CA . TRP A 1 90 ? -7.292 5.349 10.202 1.00 88.69 90 TRP A CA 1
ATOM 694 C C . TRP A 1 90 ? -7.950 6.138 9.070 1.00 88.69 90 TRP A C 1
ATOM 696 O O . TRP A 1 90 ? -7.358 7.051 8.486 1.00 88.69 90 TRP A O 1
ATOM 706 N N . LYS A 1 91 ? -9.180 5.773 8.737 1.00 88.69 91 LYS A N 1
ATOM 707 C CA . LYS A 1 91 ? -9.985 6.532 7.789 1.00 88.69 91 LYS A CA 1
ATOM 708 C C . LYS A 1 91 ? -10.706 7.660 8.517 1.00 88.69 91 LYS A C 1
ATOM 710 O O . LYS A 1 91 ? -11.294 7.428 9.576 1.00 88.69 91 LYS A O 1
ATOM 715 N N . ASP A 1 92 ? -10.745 8.841 7.911 1.00 87.75 92 ASP A N 1
ATOM 716 C CA . ASP A 1 92 ? -11.598 9.931 8.384 1.00 87.75 92 ASP A CA 1
ATOM 717 C C . ASP A 1 92 ? -13.053 9.463 8.539 1.00 87.75 92 ASP A C 1
ATOM 719 O O . ASP A 1 92 ? -13.599 8.750 7.688 1.00 87.75 92 ASP A O 1
ATOM 723 N N . GLY A 1 93 ? -13.666 9.859 9.656 1.00 89.12 93 GLY A N 1
ATOM 724 C CA . GLY A 1 93 ? -14.987 9.391 10.082 1.00 89.12 93 GLY A CA 1
ATOM 725 C C . GLY A 1 93 ? -14.959 8.189 11.034 1.00 89.12 93 GLY A C 1
ATOM 726 O O . GLY A 1 93 ? -16.009 7.846 11.582 1.00 89.12 93 GLY A O 1
ATOM 727 N N . SER A 1 94 ? -13.787 7.586 11.277 1.00 92.56 94 SER A N 1
ATOM 728 C CA . SER A 1 94 ? -13.635 6.521 12.277 1.00 92.56 94 SER A CA 1
ATOM 729 C C . SER A 1 94 ? -14.018 7.016 13.675 1.00 92.56 94 SER A C 1
ATOM 731 O O . SER A 1 94 ? -13.680 8.127 14.082 1.00 92.56 94 SER A O 1
ATOM 733 N N . ASN A 1 95 ? -14.758 6.189 14.401 1.00 93.00 95 ASN A N 1
ATOM 734 C CA . ASN A 1 95 ? -15.326 6.446 15.717 1.00 93.00 95 ASN A CA 1
ATOM 735 C C . ASN A 1 95 ? -15.518 5.104 16.463 1.00 93.00 95 ASN A C 1
ATOM 737 O O . ASN A 1 95 ? -15.311 4.044 15.871 1.00 93.00 95 ASN A O 1
ATOM 741 N N . PRO A 1 96 ? -15.921 5.102 17.746 1.00 95.88 96 PRO A N 1
ATOM 742 C CA . PRO A 1 96 ? -16.040 3.861 18.514 1.00 95.88 96 PRO A CA 1
ATOM 743 C C . PRO A 1 96 ? -17.007 2.811 17.939 1.00 95.88 96 PRO A C 1
ATOM 745 O O . PRO A 1 96 ? -16.909 1.645 18.309 1.00 95.88 96 PRO A O 1
ATOM 748 N N . GLN A 1 97 ? -17.944 3.196 17.068 1.00 96.00 97 GLN A N 1
ATOM 749 C CA . GLN A 1 97 ? -18.976 2.325 16.492 1.00 96.00 97 GLN A CA 1
ATOM 750 C C . GLN A 1 97 ? -18.707 1.940 15.030 1.00 96.00 97 GLN A C 1
ATOM 752 O O . GLN A 1 97 ? -19.372 1.057 14.492 1.00 96.00 97 GLN A O 1
ATOM 757 N N . TRP A 1 98 ? -17.750 2.596 14.379 1.00 96.31 98 TRP A N 1
ATOM 758 C CA . TRP A 1 98 ? -17.291 2.269 13.035 1.00 96.31 98 TRP A CA 1
ATOM 759 C C . TRP A 1 98 ? -15.845 2.719 12.893 1.00 96.31 98 TRP A C 1
ATOM 761 O O . TRP A 1 98 ? -15.548 3.898 13.069 1.00 96.31 98 TRP A O 1
ATOM 771 N N . PHE A 1 99 ? -14.946 1.807 12.551 1.00 95.12 99 PHE A N 1
ATOM 772 C CA . PHE A 1 99 ? -13.522 2.106 12.466 1.00 95.12 99 PHE A CA 1
ATOM 773 C C . PHE A 1 99 ? -12.932 1.467 11.225 1.00 95.12 99 PHE A C 1
ATOM 775 O O . PHE A 1 99 ? -13.215 0.304 10.956 1.00 95.12 99 PHE A O 1
ATOM 782 N N . ALA A 1 100 ? -12.098 2.197 10.488 1.00 94.62 100 ALA A N 1
ATOM 783 C CA . ALA A 1 100 ? -11.387 1.636 9.349 1.00 94.62 100 ALA A CA 1
ATOM 784 C C . ALA A 1 100 ? -9.903 1.983 9.383 1.00 94.62 100 ALA A C 1
ATOM 786 O O . ALA A 1 100 ? -9.539 3.129 9.643 1.00 94.62 100 ALA A O 1
ATOM 787 N N . LEU A 1 101 ? -9.055 0.999 9.086 1.00 92.06 101 LEU A N 1
ATOM 788 C CA . LEU A 1 101 ? -7.603 1.100 9.202 1.00 92.06 101 LEU A CA 1
ATOM 789 C C . LEU A 1 101 ? -6.904 0.647 7.922 1.00 92.06 101 LEU A C 1
ATOM 791 O O . LEU A 1 101 ? -7.204 -0.402 7.361 1.00 92.06 101 LEU A O 1
ATOM 795 N N . GLN A 1 102 ? -5.933 1.434 7.487 1.00 90.12 102 GLN A N 1
ATOM 796 C CA . GLN A 1 102 ? -4.959 1.106 6.459 1.00 90.12 102 GLN A CA 1
ATOM 797 C C . GLN A 1 102 ? -3.598 0.926 7.127 1.00 90.12 102 GLN A C 1
ATOM 799 O O . GLN A 1 102 ? -3.216 1.707 8.000 1.00 90.12 102 GLN A O 1
ATOM 804 N N . VAL A 1 103 ? -2.839 -0.070 6.672 1.00 87.50 103 VAL A N 1
ATOM 805 C CA . VAL A 1 103 ? -1.463 -0.300 7.130 1.00 87.50 103 VAL A CA 1
ATOM 806 C C . VAL A 1 103 ? -0.510 -0.157 5.945 1.00 87.50 103 VAL A C 1
ATOM 808 O O . VAL A 1 103 ? -0.134 -1.159 5.326 1.00 87.50 103 VAL A O 1
ATOM 811 N N . PRO A 1 104 ? -0.162 1.082 5.538 1.00 81.31 104 PRO A N 1
ATOM 812 C CA . PRO A 1 104 ? 0.817 1.271 4.481 1.00 81.31 104 PRO A CA 1
ATOM 813 C C . PRO A 1 104 ? 2.216 0.868 4.957 1.00 81.31 104 PRO A C 1
ATOM 815 O O . PRO A 1 104 ? 2.470 0.699 6.151 1.00 81.31 104 PRO A O 1
ATOM 818 N N . ASN A 1 105 ? 3.140 0.725 4.001 1.00 77.56 105 ASN A N 1
ATOM 819 C CA . ASN A 1 105 ? 4.504 0.252 4.256 1.00 77.56 105 ASN A CA 1
ATOM 820 C C . ASN A 1 105 ? 4.559 -1.165 4.870 1.00 77.56 105 ASN A C 1
ATOM 822 O O . ASN A 1 105 ? 5.553 -1.554 5.481 1.00 77.56 105 ASN A O 1
ATOM 826 N N . SER A 1 106 ? 3.488 -1.951 4.701 1.00 78.19 106 SER A N 1
ATOM 827 C CA . SER A 1 106 ? 3.495 -3.377 5.017 1.00 78.19 106 SER A CA 1
ATOM 828 C C . SER A 1 106 ? 4.330 -4.124 3.979 1.00 78.19 106 SER A C 1
ATOM 830 O O . SER A 1 106 ? 4.000 -4.133 2.791 1.00 78.19 106 SER A O 1
ATOM 832 N N . ARG A 1 107 ? 5.410 -4.774 4.427 1.00 75.88 107 ARG A N 1
ATOM 833 C CA . ARG A 1 107 ? 6.362 -5.493 3.560 1.00 75.88 107 ARG A CA 1
ATOM 834 C C . ARG A 1 107 ? 5.676 -6.514 2.647 1.00 75.88 107 ARG A C 1
ATOM 836 O O . ARG A 1 107 ? 5.910 -6.565 1.439 1.00 75.88 107 ARG A O 1
ATOM 843 N N . ASP A 1 108 ? 4.827 -7.343 3.240 1.00 79.31 108 ASP A N 1
ATOM 844 C CA . ASP A 1 108 ? 4.273 -8.529 2.585 1.00 79.31 108 ASP A CA 1
ATOM 845 C C . ASP A 1 108 ? 2.854 -8.303 2.041 1.00 79.31 108 ASP A C 1
ATOM 847 O O . ASP A 1 108 ? 2.285 -9.203 1.418 1.00 79.31 108 ASP A O 1
ATOM 851 N N . GLY A 1 109 ? 2.295 -7.107 2.236 1.00 86.06 109 GLY A N 1
ATOM 852 C CA . GLY A 1 109 ? 0.879 -6.838 2.010 1.00 86.06 109 GLY A CA 1
ATOM 853 C C . GLY A 1 109 ? -0.002 -7.464 3.088 1.00 86.06 109 GLY A C 1
ATOM 854 O O . GLY A 1 109 ? 0.381 -8.428 3.755 1.00 86.06 109 GLY A O 1
ATOM 855 N N . ILE A 1 110 ? -1.191 -6.900 3.261 1.00 88.19 110 ILE A N 1
ATOM 856 C CA . ILE A 1 110 ? -2.156 -7.318 4.280 1.00 88.19 110 ILE A CA 1
ATOM 857 C C . ILE A 1 110 ? -3.154 -8.265 3.624 1.00 88.19 110 ILE A C 1
ATOM 859 O O . ILE A 1 110 ? -3.836 -7.873 2.686 1.00 88.19 110 ILE A O 1
ATOM 863 N N . LYS A 1 111 ? -3.217 -9.514 4.078 1.00 88.88 111 LYS A N 1
ATOM 864 C CA . LYS A 1 111 ? -4.218 -10.487 3.626 1.00 88.88 111 LYS A CA 1
ATOM 865 C C . LYS A 1 111 ? -5.506 -10.377 4.435 1.00 88.88 111 LYS A C 1
ATOM 867 O O . LYS A 1 111 ? -6.587 -10.530 3.889 1.00 88.88 111 LYS A O 1
ATOM 872 N N . ALA A 1 112 ? -5.371 -10.178 5.742 1.00 92.06 112 ALA A N 1
ATOM 873 C CA . ALA A 1 112 ? -6.493 -10.040 6.657 1.00 92.06 112 ALA A CA 1
ATOM 874 C C . ALA A 1 112 ? -6.104 -9.156 7.841 1.00 92.06 112 ALA A C 1
ATOM 876 O O . ALA A 1 112 ? -4.925 -9.065 8.206 1.00 92.06 112 ALA A O 1
ATOM 877 N N . MET A 1 113 ? -7.104 -8.539 8.458 1.00 93.50 113 MET A N 1
ATOM 878 C CA . MET A 1 113 ? -6.946 -7.715 9.645 1.00 93.50 113 MET A CA 1
ATOM 879 C C . MET A 1 113 ? -8.073 -8.017 10.626 1.00 93.50 113 MET A C 1
ATOM 881 O O . MET A 1 113 ? -9.221 -8.137 10.220 1.00 93.50 113 MET A O 1
ATOM 885 N N . GLU A 1 114 ? -7.750 -8.113 11.908 1.00 96.06 114 GLU A N 1
ATOM 886 C CA . GLU A 1 114 ? -8.724 -8.087 12.995 1.00 96.06 114 GLU A CA 1
ATOM 887 C C . GLU A 1 114 ? -8.494 -6.812 13.812 1.00 96.06 114 GLU A C 1
ATOM 889 O O . GLU A 1 114 ? -7.348 -6.478 14.130 1.00 96.06 114 GLU A O 1
ATOM 894 N N . ILE A 1 115 ? -9.573 -6.112 14.156 1.00 95.75 115 ILE A N 1
ATOM 895 C CA . ILE A 1 115 ? -9.564 -4.896 14.976 1.00 95.75 115 ILE A CA 1
ATOM 896 C C . ILE A 1 115 ? -10.458 -5.161 16.189 1.00 95.75 115 ILE A C 1
ATOM 898 O O . ILE A 1 115 ? -11.638 -5.467 16.034 1.00 95.75 115 ILE A O 1
ATOM 902 N N . ASN A 1 116 ? -9.886 -5.113 17.394 1.00 95.12 116 ASN A N 1
ATOM 903 C CA . ASN A 1 116 ? -10.521 -5.519 18.655 1.00 95.12 116 ASN A CA 1
ATOM 904 C C . ASN A 1 116 ? -11.208 -6.898 18.566 1.00 95.12 116 ASN A C 1
ATOM 906 O O . ASN A 1 116 ? -12.316 -7.099 19.058 1.00 95.12 116 ASN A O 1
ATOM 910 N N . GLY A 1 117 ? -10.556 -7.850 17.892 1.00 94.56 117 GLY A N 1
ATOM 911 C CA . GLY A 1 117 ? -11.066 -9.212 17.704 1.00 94.56 117 GLY A CA 1
ATOM 912 C C . GLY A 1 117 ? -12.199 -9.352 16.681 1.00 94.56 117 GLY A C 1
ATOM 913 O O . GLY A 1 117 ? -12.706 -10.457 16.503 1.00 94.56 117 GLY A O 1
ATOM 914 N N . VAL A 1 118 ? -12.586 -8.272 15.995 1.00 97.19 118 VAL A N 1
ATOM 915 C CA . VAL A 1 118 ? -13.548 -8.304 14.885 1.00 97.19 118 VAL A CA 1
ATOM 916 C C . VAL A 1 118 ? -12.791 -8.360 13.565 1.00 97.19 118 VAL A C 1
ATOM 918 O O . VAL A 1 118 ? -11.887 -7.559 13.335 1.00 97.19 118 VAL A O 1
ATOM 921 N N . GLU A 1 119 ? -13.149 -9.308 12.702 1.00 96.88 119 GLU A N 1
ATOM 922 C CA . GLU A 1 119 ? -12.569 -9.428 11.363 1.00 96.88 119 GLU A CA 1
ATOM 923 C C . GLU A 1 119 ? -12.944 -8.211 10.508 1.00 96.88 119 GLU A C 1
ATOM 925 O O . GLU A 1 119 ? -14.107 -7.811 10.443 1.00 96.88 119 GLU A O 1
ATOM 930 N N . GLY A 1 120 ? -11.932 -7.591 9.907 1.00 95.25 120 GLY A N 1
ATOM 931 C CA . GLY A 1 120 ? -12.071 -6.386 9.108 1.00 95.25 120 GLY A CA 1
ATOM 932 C C . GLY A 1 120 ? -12.412 -6.694 7.657 1.00 95.25 120 GLY A C 1
ATOM 933 O O . GLY A 1 120 ? -11.782 -7.541 7.025 1.00 95.25 120 GLY A O 1
ATOM 934 N N . GLU A 1 121 ? -13.357 -5.943 7.104 1.00 94.69 121 GLU A N 1
ATOM 935 C CA . GLU A 1 121 ? -13.750 -6.034 5.698 1.00 94.69 121 GLU A CA 1
ATOM 936 C C . GLU A 1 121 ? -13.077 -4.939 4.870 1.00 94.69 121 GLU A C 1
ATOM 938 O O . GLU A 1 121 ? -13.025 -3.777 5.278 1.00 94.69 121 GLU A O 1
ATOM 943 N N . VAL A 1 122 ? -12.584 -5.283 3.682 1.00 91.62 122 VAL A N 1
ATOM 944 C CA . VAL A 1 122 ? -11.976 -4.302 2.776 1.00 91.62 122 VAL A CA 1
ATOM 945 C C . VAL A 1 122 ? -13.053 -3.383 2.189 1.00 91.62 122 VAL A C 1
ATOM 947 O O . VAL A 1 122 ? -14.070 -3.842 1.667 1.00 91.62 122 VAL A O 1
ATOM 950 N N . ILE A 1 123 ? -12.830 -2.067 2.228 1.00 90.25 123 ILE A N 1
ATOM 951 C CA . ILE A 1 123 ? -13.724 -1.095 1.585 1.00 90.25 123 ILE A CA 1
ATOM 952 C C . ILE A 1 123 ? -13.412 -1.036 0.080 1.00 90.25 123 ILE A C 1
ATOM 954 O O . ILE A 1 123 ? -12.515 -0.308 -0.352 1.00 90.25 123 ILE A O 1
ATOM 958 N N . GLY A 1 124 ? -14.177 -1.763 -0.737 1.00 87.06 124 GLY A N 1
ATOM 959 C CA . GLY A 1 124 ? -14.052 -1.741 -2.200 1.00 87.06 124 GLY A CA 1
ATOM 960 C C . GLY A 1 124 ? -12.667 -2.195 -2.675 1.00 87.06 124 GLY A C 1
ATOM 961 O O . GLY A 1 124 ? -12.211 -3.268 -2.308 1.00 87.06 124 GLY A O 1
ATOM 962 N N . VAL A 1 125 ? -11.997 -1.373 -3.491 1.00 84.88 125 VAL A N 1
ATOM 963 C CA . VAL A 1 125 ? -10.594 -1.591 -3.907 1.00 84.88 125 VAL A CA 1
ATOM 964 C C . VAL A 1 125 ? -9.601 -0.749 -3.106 1.00 84.88 125 VAL A C 1
ATOM 966 O O . VAL A 1 125 ? -8.431 -0.659 -3.461 1.00 84.88 125 VAL A O 1
ATOM 969 N N . THR A 1 126 ? -10.054 -0.098 -2.034 1.00 85.12 126 THR A N 1
ATOM 970 C CA . THR A 1 126 ? -9.152 0.618 -1.128 1.00 85.12 126 THR A CA 1
ATOM 971 C C . THR A 1 126 ? -8.440 -0.377 -0.224 1.00 85.12 126 THR A C 1
ATOM 973 O O . THR A 1 126 ? -8.964 -1.446 0.037 1.00 85.12 126 THR A O 1
ATOM 976 N N . SER A 1 127 ? -7.301 -0.002 0.348 1.00 88.44 127 SER A N 1
ATOM 977 C CA . SER A 1 127 ? -6.626 -0.821 1.364 1.00 88.44 127 SER A CA 1
ATOM 978 C C . SER A 1 127 ? -7.047 -0.473 2.800 1.00 88.44 127 SER A C 1
ATOM 980 O O . SER A 1 127 ? -6.224 -0.553 3.713 1.00 88.44 127 SER A O 1
ATOM 982 N N . PHE A 1 128 ? -8.286 -0.007 2.996 1.00 92.12 128 PHE A N 1
ATOM 983 C CA . PHE A 1 128 ? -8.874 0.199 4.321 1.00 92.12 128 PHE A CA 1
ATOM 984 C C . PHE A 1 128 ? -9.688 -1.023 4.738 1.00 92.12 128 PHE A C 1
ATOM 986 O O . PHE A 1 128 ? -10.578 -1.451 4.006 1.00 92.12 128 PHE A O 1
ATOM 993 N N . TYR A 1 129 ? -9.421 -1.518 5.943 1.00 94.25 129 TYR A N 1
ATOM 994 C CA . TYR A 1 129 ? -10.134 -2.614 6.589 1.00 94.25 129 TYR A CA 1
ATOM 995 C C . TYR A 1 129 ? -11.069 -2.027 7.641 1.00 94.25 129 TYR A C 1
ATOM 997 O O . TYR A 1 129 ? -10.592 -1.418 8.600 1.00 94.25 129 TYR A O 1
ATOM 1005 N N . GLN A 1 130 ? -12.378 -2.160 7.442 1.00 95.94 130 GLN A N 1
ATOM 1006 C CA . GLN A 1 130 ? -13.401 -1.625 8.334 1.00 95.94 130 GLN A CA 1
ATOM 1007 C C . GLN A 1 130 ? -13.956 -2.666 9.304 1.00 95.94 130 GLN A C 1
ATOM 1009 O O . GLN A 1 130 ? -14.103 -3.834 8.961 1.00 95.94 130 GLN A O 1
ATOM 1014 N N . VAL A 1 131 ? -14.357 -2.205 10.484 1.00 97.62 131 VAL A N 1
ATOM 1015 C CA . VAL A 1 131 ? -15.141 -2.961 11.462 1.00 97.62 131 VAL A CA 1
ATOM 1016 C C . VAL A 1 131 ? -16.301 -2.114 11.980 1.00 97.62 131 VAL A C 1
ATOM 1018 O O . VAL A 1 131 ? -16.208 -0.890 12.091 1.00 97.62 131 VAL A O 1
ATOM 1021 N N . SER A 1 132 ? -17.406 -2.778 12.313 1.00 96.56 132 SER A N 1
ATOM 1022 C CA . SER A 1 132 ? -18.569 -2.195 13.001 1.00 96.56 132 SER A CA 1
ATOM 1023 C C . SER A 1 132 ? -18.934 -3.083 14.195 1.00 96.56 132 SER A C 1
ATOM 1025 O O . SER A 1 132 ? -19.842 -3.911 14.092 1.00 96.56 132 SER A O 1
ATOM 1027 N N . PRO A 1 133 ? -18.167 -3.008 15.296 1.00 94.31 133 PRO A N 1
ATOM 1028 C CA . PRO A 1 133 ? -18.354 -3.895 16.437 1.00 94.31 133 PRO A CA 1
ATOM 1029 C C . PRO A 1 133 ? -19.652 -3.590 17.196 1.00 94.31 133 PRO A C 1
ATOM 1031 O O . PRO A 1 133 ? -20.163 -2.471 17.182 1.00 94.31 133 PRO A O 1
ATOM 1034 N N . SER A 1 134 ? -20.173 -4.593 17.909 1.00 92.44 134 SER A N 1
ATOM 1035 C CA . SER A 1 134 ? -21.325 -4.417 18.806 1.00 92.44 134 SER A CA 1
ATOM 1036 C C . SER A 1 134 ? -20.982 -3.629 20.071 1.00 92.44 134 SER A C 1
ATOM 1038 O O . SER A 1 134 ? -21.855 -2.995 20.660 1.00 92.44 134 SER A O 1
ATOM 1040 N N . GLU A 1 135 ? -19.722 -3.694 20.501 1.00 94.56 135 GLU A N 1
ATOM 1041 C CA . GLU A 1 135 ? -19.183 -2.943 21.633 1.00 94.56 135 GLU A CA 1
ATOM 1042 C C . GLU A 1 135 ? -18.333 -1.778 21.129 1.00 94.56 135 GLU A C 1
ATOM 1044 O O . GLU A 1 135 ? -17.640 -1.895 20.120 1.00 94.56 135 GLU A O 1
ATOM 1049 N N . ALA A 1 136 ? -18.390 -0.647 21.831 1.00 96.00 136 ALA A N 1
ATOM 1050 C CA . ALA A 1 136 ? -17.637 0.540 21.451 1.00 96.00 136 ALA A CA 1
ATOM 1051 C C . ALA A 1 136 ? -16.122 0.301 21.582 1.00 96.00 136 ALA A C 1
ATOM 1053 O O . ALA A 1 136 ? -15.650 -0.151 22.624 1.00 96.00 136 ALA A O 1
ATOM 1054 N N . ILE A 1 137 ? -15.364 0.653 20.543 1.00 95.25 137 ILE A N 1
ATOM 1055 C CA . ILE A 1 137 ? -13.897 0.603 20.550 1.00 95.25 137 ILE A CA 1
ATOM 1056 C C . ILE A 1 137 ? -13.349 1.669 21.506 1.00 95.25 137 ILE A C 1
ATOM 1058 O O . ILE A 1 137 ? -13.693 2.849 21.402 1.00 95.25 137 ILE A O 1
ATOM 1062 N N . ASP A 1 138 ? -12.446 1.266 22.402 1.00 94.88 138 ASP A N 1
ATOM 1063 C CA . ASP A 1 138 ? -11.595 2.206 23.129 1.00 94.88 138 ASP A CA 1
ATOM 1064 C C . ASP A 1 138 ? -10.525 2.763 22.179 1.00 94.88 138 ASP A C 1
ATOM 1066 O O . ASP A 1 138 ? -9.546 2.096 21.848 1.00 94.88 138 ASP A O 1
ATOM 1070 N N . MET A 1 139 ? -10.730 3.997 21.723 1.00 89.88 139 MET A N 1
ATO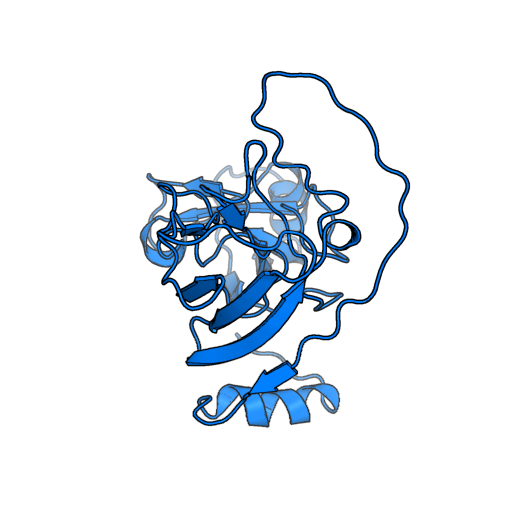M 1071 C CA . MET A 1 139 ? -9.888 4.655 20.717 1.00 89.88 139 MET A CA 1
ATOM 1072 C C . MET A 1 139 ? -8.461 4.958 21.207 1.00 89.88 139 MET A C 1
ATOM 1074 O O . MET A 1 139 ? -7.599 5.305 20.396 1.00 89.88 139 MET A O 1
ATOM 1078 N N . GLU A 1 140 ? -8.200 4.826 22.511 1.00 91.81 140 GLU A N 1
ATOM 1079 C CA . GLU A 1 140 ? -6.860 4.941 23.096 1.00 91.81 140 GLU A CA 1
ATOM 1080 C C . GLU A 1 140 ? -6.154 3.582 23.252 1.00 91.81 140 GLU A C 1
ATOM 1082 O O . GLU A 1 140 ? -4.965 3.555 23.561 1.00 91.81 140 GLU A O 1
ATOM 1087 N N . ASN A 1 141 ? -6.855 2.465 23.018 1.00 93.50 141 ASN A N 1
ATOM 1088 C CA . ASN A 1 141 ? -6.335 1.101 23.153 1.00 93.50 141 ASN A CA 1
ATOM 1089 C C . ASN A 1 141 ? -6.898 0.175 22.057 1.00 93.50 141 ASN A C 1
ATOM 1091 O O . ASN A 1 141 ? -7.507 -0.856 22.342 1.00 93.50 141 ASN A O 1
ATOM 1095 N N . VAL A 1 142 ? -6.704 0.538 20.788 1.00 93.06 142 VAL A N 1
ATOM 1096 C CA . VAL A 1 142 ? -7.180 -0.258 19.647 1.00 93.06 142 VAL A CA 1
ATOM 1097 C C . VAL A 1 142 ? -6.232 -1.429 19.407 1.00 93.06 142 VAL A C 1
ATOM 1099 O O . VAL A 1 142 ? -5.077 -1.242 19.027 1.00 93.06 142 VAL A O 1
ATOM 1102 N N . GLU A 1 143 ? -6.704 -2.652 19.610 1.00 93.75 143 GLU A N 1
ATOM 1103 C CA . GLU A 1 143 ? -5.948 -3.868 19.334 1.00 93.75 143 GLU A CA 1
ATOM 1104 C C . GLU A 1 143 ? -6.082 -4.248 17.863 1.00 93.75 143 GLU A C 1
ATOM 1106 O O . GLU A 1 143 ? -7.181 -4.436 17.346 1.00 93.75 143 GLU A O 1
ATOM 1111 N N . VAL A 1 144 ? -4.954 -4.405 17.183 1.00 92.31 144 VAL A N 1
ATOM 1112 C CA . VAL A 1 144 ? -4.911 -4.768 15.770 1.00 92.31 144 VAL A CA 1
ATOM 1113 C C . VAL A 1 144 ? -4.088 -6.029 15.611 1.00 92.31 144 VAL A C 1
ATOM 1115 O O . VAL A 1 144 ? -2.953 -6.109 16.085 1.00 92.31 144 VAL A O 1
ATOM 1118 N N . LYS A 1 145 ? -4.641 -7.012 14.904 1.00 92.12 145 LYS A N 1
ATOM 1119 C CA . LYS A 1 145 ? -3.921 -8.194 14.438 1.00 92.12 145 LYS A CA 1
ATOM 1120 C C . LYS A 1 145 ? -3.925 -8.197 12.918 1.00 92.12 145 LYS A C 1
ATOM 1122 O O . LYS A 1 145 ? -4.972 -8.208 12.285 1.00 92.12 145 LYS A O 1
ATOM 1127 N N . ILE A 1 146 ? -2.742 -8.220 12.333 1.00 89.56 146 ILE A N 1
ATOM 1128 C CA . ILE A 1 146 ? -2.523 -8.244 10.890 1.00 89.56 146 ILE A CA 1
ATOM 1129 C C . ILE A 1 146 ? -2.089 -9.643 10.500 1.00 89.56 146 ILE A C 1
ATOM 1131 O O . ILE A 1 146 ? -1.232 -10.215 11.165 1.00 89.56 146 ILE A O 1
ATOM 1135 N N . THR A 1 147 ? -2.611 -10.160 9.394 1.00 89.69 147 THR A N 1
ATOM 1136 C CA . THR A 1 147 ? -2.083 -11.350 8.723 1.00 89.69 147 THR A CA 1
ATOM 1137 C C . THR A 1 147 ? -1.613 -10.963 7.331 1.00 89.69 147 THR A C 1
ATOM 1139 O O . THR A 1 147 ? -2.380 -10.391 6.560 1.00 89.69 147 THR A O 1
ATOM 1142 N N . SER A 1 148 ? -0.362 -11.265 6.990 1.00 86.62 148 SER A N 1
ATOM 1143 C CA . SER A 1 148 ? 0.202 -10.935 5.683 1.00 86.62 148 SER A CA 1
ATOM 1144 C C . SER A 1 148 ? -0.150 -11.955 4.599 1.00 86.62 148 SER A C 1
ATOM 1146 O O . SER A 1 148 ? -0.583 -13.073 4.894 1.00 86.62 148 SER A O 1
ATOM 1148 N N . ASN A 1 149 ? 0.114 -11.629 3.329 1.00 83.25 149 ASN A N 1
ATOM 1149 C CA . ASN A 1 149 ? -0.025 -12.594 2.223 1.00 83.25 149 ASN A CA 1
ATOM 1150 C C . ASN A 1 149 ? 0.861 -13.836 2.372 1.00 83.25 149 ASN A C 1
ATOM 1152 O O . ASN A 1 149 ? 0.579 -14.871 1.775 1.00 83.25 149 ASN A O 1
ATOM 1156 N N . GLN A 1 150 ? 1.921 -13.742 3.177 1.00 81.19 150 GLN A N 1
ATOM 1157 C CA . GLN A 1 150 ? 2.826 -14.852 3.477 1.00 81.19 150 GLN A CA 1
ATOM 1158 C C . GLN A 1 150 ? 2.392 -15.653 4.716 1.00 81.19 150 GLN A C 1
ATOM 1160 O O . GLN A 1 150 ? 3.102 -16.570 5.125 1.00 81.19 150 GLN A O 1
ATOM 1165 N N . GLY A 1 151 ? 1.251 -15.308 5.326 1.00 82.06 151 GLY A N 1
ATOM 1166 C CA . GLY A 1 151 ? 0.723 -15.957 6.527 1.00 82.06 151 GLY A CA 1
ATOM 1167 C C . GLY A 1 151 ? 1.388 -15.518 7.834 1.00 82.06 151 GLY A C 1
ATOM 1168 O O . GLY A 1 151 ? 1.158 -16.145 8.860 1.00 82.06 151 GLY A O 1
ATOM 1169 N N . ILE A 1 152 ? 2.208 -14.462 7.815 1.00 81.12 152 ILE A N 1
ATOM 1170 C CA . ILE A 1 152 ? 2.838 -13.913 9.025 1.00 81.12 152 ILE A CA 1
ATOM 1171 C C . ILE A 1 152 ? 1.805 -13.092 9.783 1.00 81.12 152 ILE A C 1
ATOM 1173 O O . ILE A 1 152 ? 1.103 -12.289 9.168 1.00 81.12 152 ILE A O 1
ATOM 1177 N N . THR A 1 153 ? 1.749 -13.251 11.104 1.00 83.12 153 THR A N 1
ATOM 1178 C CA . THR A 1 153 ? 0.828 -12.492 11.947 1.00 83.12 153 THR A CA 1
ATOM 1179 C C . THR A 1 153 ? 1.576 -11.503 12.837 1.00 83.12 153 THR A C 1
ATOM 1181 O O . THR A 1 153 ? 2.510 -11.872 13.541 1.00 83.12 153 THR A O 1
ATOM 1184 N N . SER A 1 154 ? 1.131 -10.250 12.863 1.00 83.25 154 SER A N 1
ATOM 1185 C CA . SER A 1 154 ? 1.628 -9.211 13.777 1.00 83.25 154 SER A CA 1
ATOM 1186 C C . SER A 1 154 ? 0.490 -8.692 14.645 1.00 83.25 154 SER A C 1
ATOM 1188 O O . SER A 1 154 ? -0.655 -8.648 14.196 1.00 83.25 154 SER A O 1
ATOM 1190 N N . LYS A 1 155 ? 0.795 -8.284 15.878 1.00 86.06 155 LYS A N 1
ATOM 1191 C CA . LYS A 1 155 ? -0.137 -7.591 16.772 1.00 86.06 155 LYS A CA 1
ATOM 1192 C C . LYS A 1 155 ? 0.412 -6.230 17.186 1.00 86.06 155 LYS A C 1
ATOM 1194 O O . LYS A 1 155 ? 1.609 -6.100 17.450 1.00 86.06 155 LYS A O 1
ATOM 1199 N N . ALA A 1 156 ? -0.475 -5.250 17.291 1.00 86.81 156 ALA A N 1
ATOM 1200 C CA . ALA A 1 156 ? -0.187 -3.919 17.805 1.00 86.81 156 ALA A CA 1
ATOM 1201 C C . ALA A 1 156 ? -1.352 -3.425 18.672 1.00 86.81 156 ALA A C 1
ATOM 1203 O O . ALA A 1 156 ? -2.503 -3.783 18.432 1.00 86.81 156 ALA A O 1
ATOM 1204 N N . THR A 1 157 ? -1.046 -2.586 19.658 1.00 89.44 157 THR A N 1
ATOM 1205 C CA . THR A 1 157 ? -2.043 -1.788 20.381 1.00 89.44 157 THR A CA 1
ATOM 1206 C C . THR A 1 157 ? -1.792 -0.333 20.023 1.00 89.44 157 THR A C 1
ATOM 1208 O O . THR A 1 157 ? -0.686 0.167 20.235 1.00 89.44 157 THR A O 1
ATOM 1211 N N . LEU A 1 158 ? -2.793 0.309 19.430 1.00 89.12 158 LEU A N 1
ATOM 1212 C CA . LEU A 1 158 ? -2.713 1.645 18.857 1.00 89.12 158 LEU A CA 1
ATOM 1213 C C . LEU A 1 158 ? -3.500 2.638 19.709 1.00 89.12 158 LEU A C 1
ATOM 1215 O O . LEU A 1 158 ? -4.579 2.331 20.218 1.00 89.12 158 LEU A O 1
ATOM 1219 N N . LYS A 1 159 ? -2.978 3.854 19.804 1.00 87.12 159 LYS A N 1
ATOM 1220 C CA . LYS A 1 159 ? -3.639 5.006 20.435 1.00 87.12 159 LYS A CA 1
ATOM 1221 C C . LYS A 1 159 ? -3.818 6.135 19.431 1.00 87.12 159 LYS A C 1
ATOM 1223 O O . LYS A 1 159 ? -3.177 6.143 18.381 1.00 87.12 159 LYS A O 1
ATOM 1228 N N . SER A 1 160 ? -4.623 7.137 19.778 1.00 81.12 160 SER A N 1
ATOM 1229 C CA . SER A 1 160 ? -4.932 8.278 18.900 1.00 81.12 160 SER A CA 1
ATOM 1230 C C . SER A 1 160 ? -3.697 8.977 18.308 1.00 81.12 160 SER A C 1
ATOM 1232 O O . SER A 1 160 ? -3.727 9.427 17.162 1.00 81.12 160 SER A O 1
ATOM 1234 N N . SER A 1 161 ? -2.579 9.024 19.040 1.00 79.62 161 SER A N 1
ATOM 1235 C CA . SER A 1 161 ? -1.324 9.622 18.563 1.00 79.62 161 SER A CA 1
ATOM 1236 C C . SER A 1 161 ? -0.603 8.832 17.464 1.00 79.62 161 SER A C 1
ATOM 1238 O O . SER A 1 161 ? 0.254 9.392 16.780 1.00 79.62 161 SER A O 1
ATOM 1240 N N . ASP A 1 162 ? -0.910 7.545 17.303 1.00 80.06 162 ASP A N 1
ATOM 1241 C CA . ASP A 1 162 ? -0.201 6.652 16.378 1.00 80.06 162 ASP A CA 1
ATOM 1242 C C . ASP A 1 162 ? -0.712 6.788 14.933 1.00 80.06 162 ASP A C 1
ATOM 1244 O O . ASP A 1 162 ? -0.078 6.301 14.000 1.00 80.06 162 ASP A O 1
ATOM 1248 N N . TYR A 1 163 ? -1.820 7.510 14.735 1.00 71.81 163 TYR A N 1
ATOM 1249 C CA . TYR A 1 163 ? -2.495 7.689 13.445 1.00 71.81 163 TYR A CA 1
ATOM 1250 C C . TYR A 1 163 ? -2.047 8.948 12.670 1.00 71.81 163 TYR A C 1
ATOM 1252 O O . TYR A 1 163 ? -2.797 9.480 11.851 1.00 71.81 163 TYR A O 1
ATOM 1260 N N . SER A 1 164 ? -0.858 9.493 12.953 1.00 62.81 164 SER A N 1
ATOM 1261 C CA . SER A 1 164 ? -0.400 10.765 12.365 1.00 62.81 164 SER A CA 1
ATOM 1262 C C . SER A 1 164 ? 0.048 10.655 10.894 1.00 62.81 164 SER A C 1
ATOM 1264 O O . SER A 1 164 ? 0.560 9.635 10.424 1.00 62.81 164 SER A O 1
ATOM 1266 N N . ASP A 1 165 ? -0.128 11.757 10.151 1.00 62.38 165 ASP A N 1
ATOM 1267 C CA . ASP A 1 165 ? 0.295 11.935 8.753 1.00 62.38 165 ASP A CA 1
ATOM 1268 C C . ASP A 1 165 ? -0.304 10.923 7.764 1.00 62.38 165 ASP A C 1
ATOM 1270 O O . ASP A 1 165 ? 0.404 10.327 6.947 1.00 62.38 165 ASP A O 1
ATOM 1274 N N . CYS A 1 166 ? -1.618 10.724 7.817 1.00 68.62 166 CYS A N 1
ATOM 1275 C CA . CYS A 1 166 ? -2.356 9.853 6.906 1.00 68.62 166 CYS A CA 1
ATOM 1276 C C . CYS A 1 166 ? -3.005 10.674 5.781 1.00 68.62 166 CYS A C 1
ATOM 1278 O O . CYS A 1 166 ? -4.126 11.140 5.941 1.00 68.62 166 CYS A O 1
ATOM 1280 N N . PRO A 1 167 ? -2.328 10.895 4.636 1.00 53.22 167 PRO A N 1
ATOM 1281 C CA . PRO A 1 167 ? -2.799 11.767 3.560 1.00 53.22 167 PRO A CA 1
ATOM 1282 C C . PRO A 1 167 ? -3.988 11.220 2.758 1.00 53.22 167 PRO A C 1
ATOM 1284 O O . PRO A 1 167 ? -4.352 11.831 1.763 1.00 53.22 167 PRO A O 1
ATOM 1287 N N . MET A 1 168 ? -4.604 10.102 3.151 1.00 47.53 168 MET A N 1
ATOM 1288 C CA . MET A 1 168 ? -5.867 9.657 2.550 1.00 47.53 168 MET A CA 1
ATOM 1289 C C . MET A 1 168 ? -7.045 10.350 3.253 1.00 47.53 168 MET A C 1
ATOM 1291 O O . MET A 1 168 ? -7.957 9.688 3.744 1.00 47.53 168 MET A O 1
ATOM 1295 N N . THR A 1 169 ? -7.013 11.683 3.326 1.00 36.78 169 THR A N 1
ATOM 1296 C CA . THR A 1 169 ? -8.253 12.449 3.454 1.00 36.78 169 THR A CA 1
ATOM 1297 C C . THR A 1 169 ? -8.946 12.324 2.104 1.00 36.78 169 THR A C 1
ATOM 1299 O O . THR A 1 169 ? -8.333 12.635 1.081 1.00 36.78 169 THR A O 1
ATOM 1302 N N . ASP A 1 170 ? -10.176 11.817 2.095 1.00 35.34 170 ASP A N 1
ATOM 1303 C CA . ASP A 1 170 ? -11.057 11.843 0.926 1.00 35.34 170 ASP A CA 1
ATOM 1304 C C . ASP A 1 170 ? -10.985 13.242 0.292 1.00 35.34 170 ASP A C 1
ATOM 1306 O O . ASP A 1 170 ? -11.064 14.251 1.002 1.00 35.34 170 ASP A O 1
ATOM 1310 N N . ASP A 1 171 ? -10.719 13.309 -1.009 1.00 37.56 171 ASP A N 1
ATOM 1311 C CA . ASP A 1 171 ? -10.435 14.547 -1.728 1.00 37.56 171 ASP A CA 1
ATOM 1312 C C . ASP A 1 171 ? -11.719 15.389 -1.809 1.00 37.56 171 ASP A C 1
ATOM 1314 O O . ASP A 1 171 ? -12.457 15.352 -2.789 1.00 37.56 171 ASP A O 1
ATOM 1318 N N . SER A 1 172 ? -12.057 16.097 -0.723 1.00 34.44 172 SER A N 1
ATOM 1319 C CA . SER A 1 172 ? -13.101 17.129 -0.714 1.00 34.44 172 SER A CA 1
ATOM 1320 C C . SER A 1 172 ? -13.087 18.131 0.447 1.00 34.44 172 SER A C 1
ATOM 1322 O O . SER A 1 172 ? -13.866 19.079 0.375 1.00 34.44 172 SER A O 1
ATOM 1324 N N . THR A 1 173 ? -12.211 18.065 1.462 1.00 31.98 173 THR A N 1
ATOM 1325 C CA . THR A 1 173 ? -12.111 19.174 2.443 1.00 31.98 173 THR A CA 1
ATOM 1326 C C . THR A 1 173 ? -10.735 19.340 3.096 1.00 31.98 173 THR A C 1
ATOM 1328 O O . THR A 1 173 ? -10.371 18.614 4.011 1.00 31.98 173 THR A O 1
ATOM 1331 N N . SER A 1 174 ? -10.031 20.397 2.676 1.00 31.81 174 SER A N 1
ATOM 1332 C CA . SER A 1 174 ? -9.019 21.182 3.408 1.00 31.81 174 SER A CA 1
ATOM 1333 C C . SER A 1 174 ? -7.967 20.443 4.253 1.00 31.81 174 SER A C 1
ATOM 1335 O O . SER A 1 174 ? -8.186 20.073 5.405 1.00 31.81 174 SER A O 1
ATOM 1337 N N . SER A 1 175 ? -6.749 20.442 3.718 1.00 32.38 175 SER A N 1
ATOM 1338 C CA . SER A 1 175 ? -5.474 20.208 4.392 1.00 32.38 175 SER A CA 1
ATOM 1339 C C . SER A 1 175 ? -5.330 20.919 5.749 1.00 32.38 175 SER A C 1
ATOM 1341 O O . SER A 1 175 ? -5.362 22.152 5.820 1.00 32.38 175 SER A O 1
ATOM 1343 N N . LYS A 1 176 ? -5.005 20.160 6.801 1.00 29.39 176 LYS A N 1
ATOM 1344 C CA . LYS A 1 176 ? -4.176 20.652 7.910 1.00 29.39 176 LYS A CA 1
ATOM 1345 C C . LYS A 1 176 ? -2.908 19.812 7.977 1.00 29.39 176 LYS A C 1
ATOM 1347 O O . LYS A 1 176 ? -2.956 18.627 8.281 1.00 29.39 176 LYS A O 1
ATOM 1352 N N . ALA A 1 177 ? -1.782 20.450 7.667 1.00 33.41 177 ALA A N 1
ATOM 1353 C CA . ALA A 1 177 ? -0.455 19.891 7.866 1.00 33.41 177 ALA A CA 1
ATOM 1354 C C . ALA A 1 177 ? -0.234 19.635 9.366 1.00 33.41 177 ALA A C 1
ATOM 1356 O O . ALA A 1 177 ? -0.270 20.572 10.167 1.00 33.41 177 ALA A O 1
ATOM 1357 N N . GLY A 1 178 ? -0.055 18.366 9.732 1.00 28.47 178 GLY A N 1
ATOM 1358 C CA . GLY A 1 178 ? 0.381 17.940 11.056 1.00 28.47 178 GLY A CA 1
ATOM 1359 C C . GLY A 1 178 ? 1.905 17.949 11.144 1.00 28.47 178 GLY A C 1
ATOM 1360 O O . GLY A 1 178 ? 2.606 17.646 10.183 1.00 28.47 178 GLY A O 1
ATOM 1361 N N . THR A 1 179 ? 2.423 18.368 12.292 1.00 24.59 179 THR A N 1
ATOM 1362 C CA . THR A 1 179 ? 3.854 18.413 12.599 1.00 24.59 179 THR A CA 1
ATOM 1363 C C . THR A 1 179 ? 4.408 16.998 12.768 1.00 24.59 179 THR A C 1
ATOM 1365 O O . THR A 1 179 ? 3.914 16.241 13.599 1.00 24.59 179 THR A O 1
ATOM 1368 N N . SER A 1 180 ? 5.473 16.684 12.024 1.00 31.62 180 SER A N 1
ATOM 1369 C CA . SER A 1 180 ? 6.240 15.435 12.110 1.00 31.62 180 SER A CA 1
ATOM 1370 C C . SER A 1 180 ? 6.749 15.185 13.535 1.00 31.62 180 SER A C 1
ATOM 1372 O O . SER A 1 180 ? 7.593 15.919 14.055 1.00 31.62 180 SER A O 1
ATOM 1374 N N . GLY A 1 181 ? 6.216 14.139 14.163 1.00 27.27 181 GLY A N 1
ATOM 1375 C CA . GLY A 1 181 ? 6.639 13.612 15.455 1.00 27.27 181 GLY A CA 1
ATOM 1376 C C . GLY A 1 181 ? 6.500 12.095 15.438 1.00 27.27 181 GLY A C 1
ATOM 1377 O O . GLY A 1 181 ? 5.463 11.560 15.816 1.00 27.27 181 GLY A O 1
ATOM 1378 N N . GLY A 1 182 ? 7.534 11.402 14.952 1.00 34.50 182 GLY A N 1
ATOM 1379 C CA . GLY A 1 182 ? 7.555 9.941 14.860 1.00 34.50 182 GLY A CA 1
ATOM 1380 C C . GLY A 1 182 ? 7.425 9.290 16.237 1.00 34.50 182 GLY A C 1
ATOM 1381 O O . GLY A 1 182 ? 8.390 9.229 16.997 1.00 34.50 182 GLY A O 1
ATOM 1382 N N . THR A 1 183 ? 6.231 8.794 16.555 1.00 37.16 183 THR A N 1
ATOM 1383 C CA . THR A 1 183 ? 5.996 7.931 17.717 1.00 37.16 183 THR A CA 1
ATOM 1384 C C . THR A 1 183 ? 6.230 6.488 17.279 1.00 37.16 183 THR A C 1
ATOM 1386 O O . THR A 1 183 ? 5.670 6.033 16.289 1.00 37.16 183 THR A O 1
ATOM 1389 N N . THR A 1 184 ? 7.114 5.771 17.974 1.00 48.59 184 THR A N 1
ATOM 1390 C CA . THR A 1 184 ? 7.423 4.366 17.667 1.00 48.59 184 THR A CA 1
ATOM 1391 C C . THR A 1 184 ? 6.401 3.464 18.361 1.00 48.59 184 THR A C 1
ATOM 1393 O O . THR A 1 184 ? 6.530 3.191 19.554 1.00 48.59 184 THR A O 1
ATOM 1396 N N . THR A 1 185 ? 5.376 3.015 17.636 1.00 52.78 185 THR A N 1
ATOM 1397 C CA . THR A 1 185 ? 4.454 1.966 18.102 1.00 52.78 185 THR A CA 1
ATOM 1398 C C . THR A 1 185 ? 5.198 0.632 18.204 1.00 52.78 185 THR A C 1
ATOM 1400 O O . THR A 1 185 ? 5.955 0.258 17.307 1.00 52.78 185 THR A O 1
ATOM 1403 N N . THR A 1 186 ? 5.004 -0.096 19.307 1.00 59.94 186 THR A N 1
ATOM 1404 C CA . THR A 1 186 ? 5.615 -1.421 19.487 1.00 59.94 186 THR A CA 1
ATOM 1405 C C . THR A 1 186 ? 4.769 -2.472 18.775 1.00 59.94 186 THR A C 1
ATOM 1407 O O . THR A 1 186 ? 3.672 -2.794 19.223 1.00 59.94 186 THR A O 1
ATOM 1410 N N . VAL A 1 187 ? 5.292 -3.012 17.676 1.00 58.28 187 VAL A N 1
ATOM 1411 C CA . VAL A 1 187 ? 4.688 -4.125 16.934 1.00 58.28 187 VAL A CA 1
ATOM 1412 C C . VAL A 1 187 ? 5.311 -5.435 17.413 1.00 58.28 187 VAL A C 1
ATOM 1414 O O . VAL A 1 187 ? 6.534 -5.586 17.409 1.00 58.28 187 VAL A O 1
ATOM 1417 N N . ILE A 1 188 ? 4.478 -6.392 17.822 1.00 66.50 188 ILE A N 1
ATOM 1418 C CA . ILE A 1 188 ? 4.910 -7.745 18.186 1.00 66.50 188 ILE A CA 1
ATOM 1419 C C . ILE A 1 188 ? 4.602 -8.670 17.008 1.00 66.50 188 ILE A C 1
ATOM 1421 O O . ILE A 1 188 ? 3.439 -8.919 16.695 1.00 66.50 188 ILE A O 1
ATOM 1425 N N . THR A 1 189 ? 5.639 -9.196 16.359 1.00 57.78 189 THR A N 1
ATOM 1426 C CA . THR A 1 189 ? 5.499 -10.106 15.211 1.00 57.78 189 THR A CA 1
ATOM 1427 C C . THR A 1 189 ? 5.619 -11.565 15.652 1.00 57.78 189 THR A C 1
ATOM 1429 O O . THR A 1 189 ? 6.636 -11.958 16.227 1.00 57.78 189 THR A O 1
ATOM 1432 N N . ASP A 1 190 ? 4.616 -12.384 15.335 1.00 60.16 190 ASP A N 1
ATOM 1433 C CA . ASP A 1 190 ? 4.676 -13.844 15.416 1.00 60.16 190 ASP A CA 1
ATOM 1434 C C . ASP A 1 190 ? 5.012 -14.422 14.033 1.00 60.16 190 ASP A C 1
ATOM 1436 O O . ASP A 1 190 ? 4.369 -14.142 13.022 1.00 60.16 190 ASP A O 1
ATOM 1440 N N . THR A 1 191 ? 6.064 -15.234 13.984 1.00 55.34 191 THR A N 1
ATOM 1441 C CA . THR A 1 191 ? 6.585 -15.827 12.740 1.00 55.34 191 THR A CA 1
ATOM 1442 C C . THR A 1 191 ? 6.298 -17.325 12.648 1.00 55.34 191 THR A C 1
ATOM 1444 O O . THR A 1 191 ? 6.743 -17.993 11.711 1.00 55.34 191 THR A O 1
ATOM 1447 N N . THR A 1 192 ? 5.545 -17.864 13.608 1.00 53.56 192 THR A N 1
ATOM 1448 C CA . THR A 1 192 ? 5.158 -19.272 13.658 1.00 53.56 192 THR A CA 1
ATOM 1449 C C . THR A 1 192 ? 4.284 -19.607 12.448 1.00 53.56 192 THR A C 1
ATOM 1451 O O . THR A 1 192 ? 3.185 -19.086 12.305 1.00 53.56 192 THR A O 1
ATOM 1454 N N . GLY A 1 193 ? 4.779 -20.472 11.555 1.00 49.16 193 GLY A N 1
ATOM 1455 C CA . GLY A 1 193 ? 4.076 -20.865 10.323 1.00 49.16 193 GLY A CA 1
ATOM 1456 C C . GLY A 1 193 ? 4.494 -20.113 9.052 1.00 49.16 193 GLY A C 1
ATOM 1457 O O . GLY A 1 193 ? 3.994 -20.440 7.978 1.00 49.16 193 GLY A O 1
ATOM 1458 N N . ALA A 1 194 ? 5.438 -19.168 9.132 1.00 48.75 194 ALA A N 1
ATOM 1459 C CA . ALA A 1 194 ? 5.985 -18.495 7.954 1.00 48.75 194 ALA A CA 1
ATOM 1460 C C . ALA A 1 194 ? 6.789 -19.468 7.064 1.00 48.75 194 ALA A C 1
ATOM 1462 O O . ALA A 1 194 ? 7.687 -20.171 7.536 1.00 48.75 194 ALA A O 1
ATOM 1463 N N . THR A 1 195 ? 6.505 -19.490 5.759 1.00 45.41 195 THR A N 1
ATOM 1464 C CA . THR A 1 195 ? 7.236 -20.306 4.772 1.00 45.41 195 THR A CA 1
ATOM 1465 C C . THR A 1 195 ? 8.724 -19.903 4.706 1.00 45.41 195 THR A C 1
ATOM 1467 O O . THR A 1 195 ? 9.079 -18.752 4.965 1.00 45.41 195 THR A O 1
ATOM 1470 N N . ALA A 1 196 ? 9.610 -20.833 4.314 1.00 39.56 196 ALA A N 1
ATOM 1471 C CA . ALA A 1 196 ? 11.087 -20.754 4.360 1.00 39.56 196 ALA A CA 1
ATOM 1472 C C . ALA A 1 196 ? 11.763 -19.470 3.804 1.00 39.56 196 ALA A C 1
ATOM 1474 O O . ALA A 1 196 ? 12.942 -19.221 4.079 1.00 39.56 196 ALA A O 1
ATOM 1475 N N . HIS A 1 197 ? 11.027 -18.634 3.065 1.00 40.09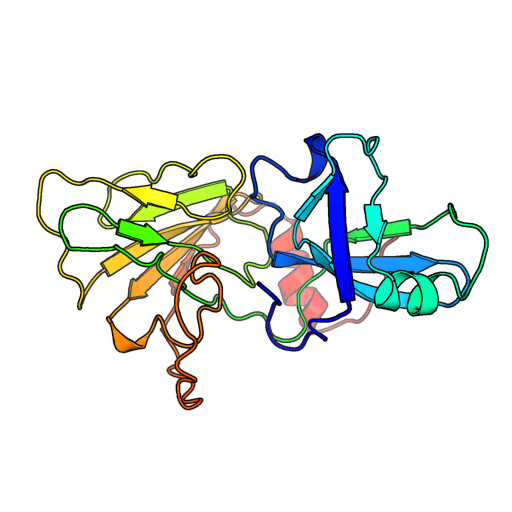 197 HIS A N 1
ATOM 1476 C CA . HIS A 1 197 ? 11.463 -17.336 2.547 1.00 40.09 197 HIS A CA 1
ATOM 1477 C C . HIS A 1 197 ? 11.876 -16.339 3.652 1.00 40.09 197 HIS A C 1
ATOM 1479 O O . HIS A 1 197 ? 12.776 -15.529 3.438 1.00 40.09 197 HIS A O 1
ATOM 1485 N N . TYR A 1 198 ? 11.297 -16.427 4.858 1.00 42.66 198 TYR A N 1
ATOM 1486 C CA . TYR A 1 198 ? 11.609 -15.517 5.972 1.00 42.66 198 TYR A CA 1
ATOM 1487 C C . TYR A 1 198 ? 12.952 -15.831 6.669 1.00 42.66 198 TYR A C 1
ATOM 1489 O O . TYR A 1 198 ? 13.737 -14.927 6.966 1.00 42.66 198 TYR A O 1
ATOM 1497 N N . THR A 1 199 ? 13.290 -17.113 6.859 1.00 44.25 199 THR A N 1
ATOM 1498 C CA . THR A 1 199 ? 14.581 -17.544 7.440 1.00 44.25 199 THR A CA 1
ATOM 1499 C C . THR A 1 199 ? 15.769 -17.286 6.516 1.00 44.25 199 THR A C 1
ATOM 1501 O O . THR A 1 199 ? 16.851 -16.930 6.987 1.00 44.25 199 THR A O 1
ATOM 1504 N N . ALA A 1 200 ? 15.570 -17.378 5.198 1.00 42.06 200 ALA A N 1
ATOM 1505 C CA . ALA A 1 200 ? 16.574 -16.954 4.224 1.00 42.06 200 ALA A CA 1
ATOM 1506 C C . ALA A 1 200 ? 16.821 -15.433 4.281 1.00 42.06 200 ALA A C 1
ATOM 1508 O O . ALA A 1 200 ? 17.923 -14.974 3.983 1.00 42.06 200 ALA A O 1
ATOM 1509 N N . TRP A 1 201 ? 15.835 -14.649 4.730 1.00 42.81 201 TRP A N 1
ATOM 1510 C CA . TRP A 1 201 ? 15.896 -13.190 4.723 1.00 42.81 201 TRP A CA 1
ATOM 1511 C C . TRP A 1 201 ? 16.443 -12.563 6.020 1.00 42.81 201 TRP A C 1
ATOM 1513 O O . TRP A 1 201 ? 17.219 -11.606 5.961 1.00 42.81 201 TRP A O 1
ATOM 1523 N N . GLN A 1 202 ? 16.211 -13.168 7.195 1.00 45.66 202 GLN A N 1
ATOM 1524 C CA . GLN A 1 202 ? 17.017 -12.828 8.385 1.00 45.66 202 GLN A CA 1
ATOM 1525 C C . GLN A 1 202 ? 18.518 -13.120 8.165 1.00 45.66 202 GLN A C 1
ATOM 1527 O O . GLN A 1 202 ? 19.376 -12.426 8.716 1.00 45.66 202 GLN A O 1
ATOM 1532 N N . ALA A 1 203 ? 18.845 -14.083 7.292 1.00 37.47 203 ALA A N 1
ATOM 1533 C CA . ALA A 1 203 ? 20.198 -14.307 6.784 1.00 37.47 203 ALA A CA 1
ATOM 1534 C C . ALA A 1 203 ? 20.613 -13.318 5.662 1.00 37.47 203 ALA A C 1
ATOM 1536 O O . ALA A 1 203 ? 21.789 -12.957 5.584 1.00 37.47 203 ALA A O 1
ATOM 1537 N N . TYR A 1 204 ? 19.675 -12.815 4.846 1.00 38.53 204 TYR A N 1
ATOM 1538 C CA . TYR A 1 204 ? 19.893 -11.805 3.791 1.00 38.53 204 TYR A CA 1
ATOM 1539 C C . TYR A 1 204 ? 20.356 -10.444 4.331 1.00 38.53 204 TYR A C 1
ATOM 1541 O O . TYR A 1 204 ? 21.229 -9.818 3.728 1.00 38.53 204 TYR A O 1
ATOM 1549 N N . ARG A 1 205 ? 19.924 -10.051 5.544 1.00 45.31 205 ARG A N 1
ATOM 1550 C CA . ARG A 1 205 ? 20.522 -8.930 6.308 1.00 45.31 205 ARG A CA 1
ATOM 1551 C C . ARG A 1 205 ? 22.055 -9.026 6.447 1.00 45.31 205 ARG A C 1
ATOM 1553 O O . ARG A 1 205 ? 22.693 -8.030 6.773 1.00 45.31 205 ARG A O 1
ATOM 1560 N N . ARG A 1 206 ? 22.665 -10.197 6.201 1.00 42.78 206 ARG A N 1
ATOM 1561 C CA . ARG A 1 206 ? 24.122 -10.413 6.240 1.00 42.78 206 ARG A CA 1
ATOM 1562 C C . ARG A 1 206 ? 24.788 -10.635 4.879 1.00 42.78 206 ARG A C 1
ATOM 1564 O O . ARG A 1 206 ? 26.018 -10.653 4.843 1.00 42.78 206 ARG A O 1
ATOM 1571 N N . ARG A 1 207 ? 24.062 -10.810 3.767 1.00 34.59 207 ARG A N 1
ATOM 1572 C CA . ARG A 1 207 ? 24.674 -11.058 2.445 1.00 34.59 207 ARG A CA 1
ATOM 1573 C C . ARG A 1 207 ? 23.821 -10.486 1.314 1.00 34.59 207 ARG A C 1
ATOM 1575 O O . ARG A 1 207 ? 22.763 -11.019 1.008 1.00 34.59 207 ARG A O 1
ATOM 1582 N N . ARG A 1 208 ? 24.346 -9.446 0.650 1.00 42.8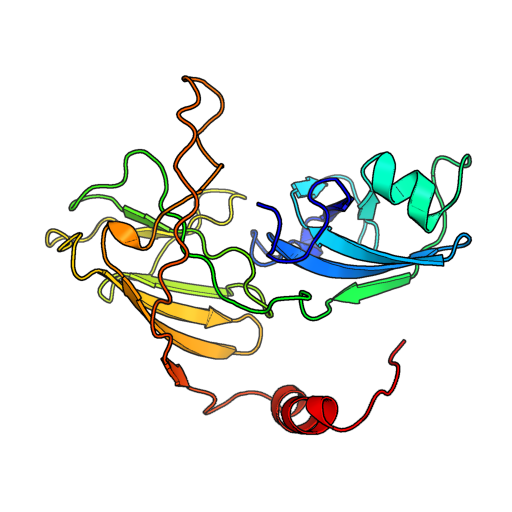4 208 ARG A N 1
ATOM 1583 C CA . ARG A 1 208 ? 23.874 -8.967 -0.660 1.00 42.84 208 ARG A CA 1
ATOM 1584 C C . ARG A 1 208 ? 23.881 -10.133 -1.652 1.00 42.84 208 ARG A C 1
ATOM 1586 O O . ARG A 1 208 ? 24.978 -10.572 -1.984 1.00 42.84 208 ARG A O 1
ATOM 1593 N N . VAL A 1 209 ? 22.738 -10.585 -2.172 1.00 33.91 209 VAL A N 1
ATOM 1594 C CA . VAL A 1 209 ? 22.711 -11.338 -3.443 1.00 33.91 209 VAL A CA 1
ATOM 1595 C C . VAL A 1 209 ? 21.369 -11.182 -4.176 1.00 33.91 209 VAL A C 1
ATOM 1597 O O . VAL A 1 209 ? 20.309 -11.366 -3.598 1.00 33.91 209 VAL A O 1
ATOM 1600 N N . LYS A 1 210 ? 21.468 -10.848 -5.464 1.00 32.06 210 LYS A N 1
ATOM 1601 C CA . LYS A 1 210 ? 20.408 -10.659 -6.468 1.00 32.06 210 LYS A CA 1
ATOM 1602 C C . LYS A 1 210 ? 19.402 -11.813 -6.555 1.00 32.06 210 LYS A C 1
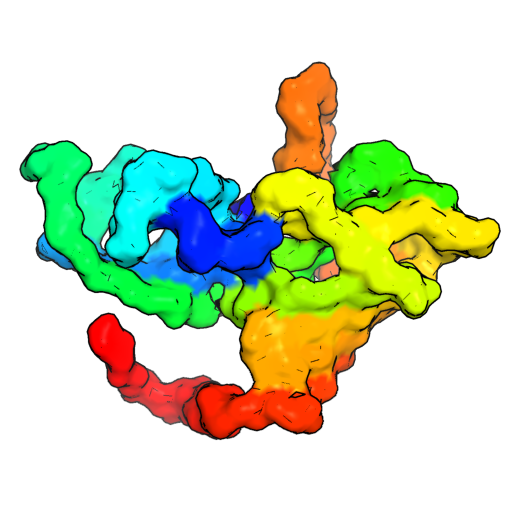ATOM 1604 O O . LYS A 1 210 ? 19.839 -12.957 -6.466 1.00 32.06 210 LYS A O 1
ATOM 1609 N N . PHE A 1 211 ? 18.150 -11.517 -6.924 1.00 28.97 211 PHE A N 1
ATOM 1610 C CA . PHE A 1 211 ? 17.267 -12.474 -7.603 1.00 28.97 211 PHE A CA 1
ATOM 1611 C C . PHE A 1 211 ? 16.372 -11.798 -8.656 1.00 28.97 211 PHE A C 1
ATOM 1613 O O . PHE A 1 211 ? 15.746 -10.792 -8.345 1.00 28.97 211 PHE A O 1
ATOM 1620 N N . TYR A 1 212 ? 16.393 -12.436 -9.837 1.00 35.53 212 TYR A N 1
ATOM 1621 C CA . TYR A 1 212 ? 15.652 -12.298 -11.106 1.00 35.53 212 TYR A CA 1
ATOM 1622 C C . TYR A 1 212 ? 15.513 -10.910 -11.730 1.00 35.53 212 TYR A C 1
ATOM 1624 O O . TYR A 1 212 ? 14.605 -10.153 -11.338 1.00 35.53 212 TYR A O 1
#

Foldseek 3Di:
DAAPPDDPLWEWAAEPVVCQLVLQFQFWKFKAADQGTDIYGYHHHDHPDDPPDIHTHPVNCCNHHVDDDPDGDMDMDTDQDPDQDWAWAWAPVAFQQKTKIATHSHHQGFPWKDKPNHTFDRDGSHRITMDGDPGGDPQQFIWMWTQGPQRKIKIFTDHPVRNPDRPPPPPDDDDDDDDDDDDRTDMGIDCVPGPPPVVVVVVVVVDDDDDD

Sequence (212 aa):
MAPYGLNSSLFVAMNYDQYYESSSCSRCLSITGESGTVTAFVADLCYECGYGNLDLNTALWYTVVGGDPRISEISWHFTPCPDEQEKFCWKDGSNPQWFALQVPNSRDGIKAMEINGVEGEVIGVTSFYQVSPSEAIDMENVEVKITSNQGITSKATLKSSDYSDCPMTDDSTSSKAGTSGGTTTTVITDTTGATAHYTAWQAYRRRRVKFY

InterPro domains:
  IPR036749 Expansin, cellulose-binding-like domain superfamily [G3DSA:2.60.40.760] (83-166)
  IPR036908 RlpA-like domain superfamily [G3DSA:2.40.40.10] (2-79)
  IPR036908 RlpA-like domain superfamily [SSF50685] (3-105)

pLDDT: mean 79.29, std 21.35, range [24.59, 97.88]

Organism: Phytophthora nicotianae (NCBI:txid4792)

Secondary structure (DSSP, 8-state):
-PPTTS-TT-EEEEEHHHHTTTTTTT-EEEEEETTEEEEEEEEEEESSPPTT-EEE-HHHHHHHT-S--SS---EEEEE--TT-----EEPTT-BTTBEEEE-TT-TT-EEEEEETTEEPEE-TTSS-EEE--SS---TTSEEEEEEETTS-EEEEEE-GGGG-------TTS---PPP--------EEE-TT--THHHHHHHHTT------

Radius of gyration: 17.95 Å; chains: 1; bounding box: 46×42×50 Å